Protein AF-H2SKW4-F1 (afdb_monomer_lite)

pLDDT: mean 88.34, std 15.75, range [27.61, 98.69]

Foldseek 3Di:
DDPPDPDDDACVVVPPPDPVVSLVVLCVVVVHDSPDVVSVVSCCVRPPLNVLVVQFDFQFLLVDPPRDCVVDPRRDGDPDPCCLPPNTFGPQLVVLLVQLVVCCVPPPPNCCCDDPQNQVCNQLVCLCLVCQLVVHDSLQKAQDDWFLVLVLQVCVFQQPA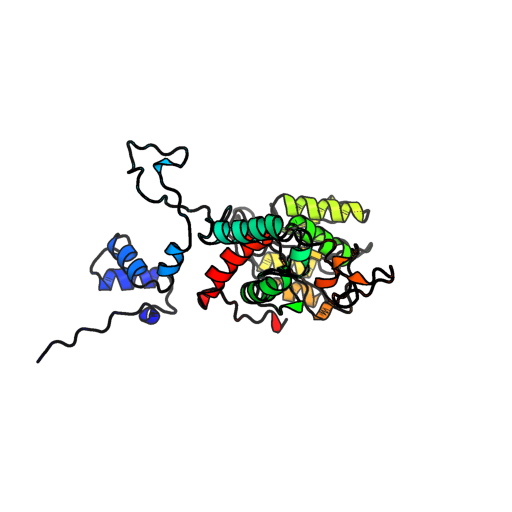DPQAQAEEEEDPAPVSVVVSSCVSCVVVVHHCVVRYHYQYDDVPDDDHDLVSLLVCLVVCQSHYSYYDYDCAGSPVRDGHPCVSNVVSNVVSHPADWDTDTRMGGGHQSCQVPTAGPDFALQQADPVCSVVPPPPGRGDTHPSRSHHDGDDSSVSSSSVSVSVSLVVDPVSGPPDVPVPD

Organism: Takifugu rubripes (NCBI:txid31033)

Sequence (341 aa):
MPLQASSPATMDQFEGFPVTETLHRISAQLGCSPTAAEVAAFLDKHDQLRHLRENFLVPKIQDLPPSDLSLVDGRDDCIYLVGNSLGLQPRRARGYLQEELDKWAKMGAHGHVLGSRPWAWAENDLEEMMAKVVGAKAAEVALMNGLTVNLHLLMLSFYKPTAARHKILLEDKAFPSDHYAVESQIRLRGFDPQKSMLVLRPRPGEETLRTEDILGTIEKEGDAIAVIMLSGVQYYTGQLFDMAAITAAGQRKYLNSGAGGIAAAFIHEKHNDRIEPTLTGWWGHDLKTRFNMTNVLELQSGVNGFRLSNQPVLLVCPLQASLEVLQSSRHFIINSPLLEM

InterPro domains:
  IPR010111 Kynureninase [PTHR14084] (21-253)
  IPR015421 Pyridoxal phosphate-dependent transferase, major domain [G3DSA:3.40.640.10] (93-251)
  IPR015421 Pyridoxal phosphate-dependent transferase, major domain [G3DSA:3.40.640.10] (252-329)
  IPR015424 Pyridoxal phosphate-dependent transferase [SSF53383] (39-328)

Radius of gyration: 24.41 Å; chains: 1; bounding box: 60×49×84 Å

Structure (mmCIF, N/CA/C/O backbone):
data_AF-H2SKW4-F1
#
_entry.id   AF-H2SKW4-F1
#
loop_
_atom_site.group_PDB
_atom_site.id
_atom_site.type_symbol
_atom_site.label_atom_id
_atom_site.label_alt_id
_atom_site.label_comp_id
_atom_site.label_asym_id
_atom_site.label_entity_id
_atom_site.label_seq_id
_atom_site.pdbx_PDB_ins_code
_atom_site.Cartn_x
_atom_site.Cartn_y
_atom_site.Cartn_z
_atom_site.occupancy
_atom_site.B_iso_or_equiv
_atom_site.auth_seq_id
_atom_site.auth_comp_id
_atom_site.auth_asym_id
_atom_site.auth_atom_id
_atom_site.pdbx_PDB_model_num
ATOM 1 N N . MET A 1 1 ? -10.135 -20.578 55.928 1.00 39.38 1 MET A N 1
ATOM 2 C CA . MET A 1 1 ? -9.559 -20.720 54.574 1.00 39.38 1 MET A CA 1
ATOM 3 C C . MET A 1 1 ? -9.809 -19.422 53.832 1.00 39.38 1 MET A C 1
ATOM 5 O O . MET A 1 1 ? -10.975 -19.086 53.666 1.00 39.38 1 MET A O 1
ATOM 9 N N . PRO A 1 2 ? -8.776 -18.650 53.466 1.00 33.88 2 PRO A N 1
ATOM 10 C CA . PRO A 1 2 ? -8.966 -17.506 52.590 1.00 33.88 2 PRO A CA 1
ATOM 11 C C . PRO A 1 2 ? -9.302 -18.026 51.189 1.00 33.88 2 PRO A C 1
ATOM 13 O O . PRO A 1 2 ? -8.612 -18.905 50.674 1.00 33.88 2 PRO A O 1
ATOM 16 N N . LEU A 1 3 ? -10.380 -17.501 50.608 1.00 36.00 3 LEU A N 1
ATOM 17 C CA . LEU A 1 3 ? -10.726 -17.673 49.201 1.00 36.00 3 LEU A CA 1
ATOM 18 C C . LEU A 1 3 ? -9.535 -17.214 48.351 1.00 36.00 3 LEU A C 1
ATOM 20 O O . LEU A 1 3 ? -9.137 -16.051 48.418 1.00 36.00 3 LEU A O 1
ATOM 24 N N . GLN A 1 4 ? -8.955 -18.133 47.577 1.00 32.81 4 GLN A N 1
ATOM 25 C CA . GLN A 1 4 ? -8.046 -17.780 46.494 1.00 32.81 4 GLN A CA 1
ATOM 26 C C . GLN A 1 4 ? -8.806 -16.858 45.541 1.00 32.81 4 GLN A C 1
ATOM 28 O O . GLN A 1 4 ? -9.783 -17.272 44.919 1.00 32.81 4 GLN A O 1
ATOM 33 N N . ALA A 1 5 ? -8.368 -15.604 45.448 1.00 36.03 5 ALA A N 1
ATOM 34 C CA . ALA A 1 5 ? -8.750 -14.736 44.351 1.00 36.03 5 ALA A CA 1
ATOM 35 C C . ALA A 1 5 ? -8.324 -15.438 43.057 1.00 36.03 5 ALA A C 1
ATOM 37 O O . ALA A 1 5 ? -7.134 -15.669 42.832 1.00 36.03 5 ALA A O 1
ATOM 38 N N . SER A 1 6 ? -9.305 -15.842 42.252 1.00 38.00 6 SER A N 1
ATOM 39 C CA . SER A 1 6 ? -9.081 -16.340 40.902 1.00 38.00 6 SER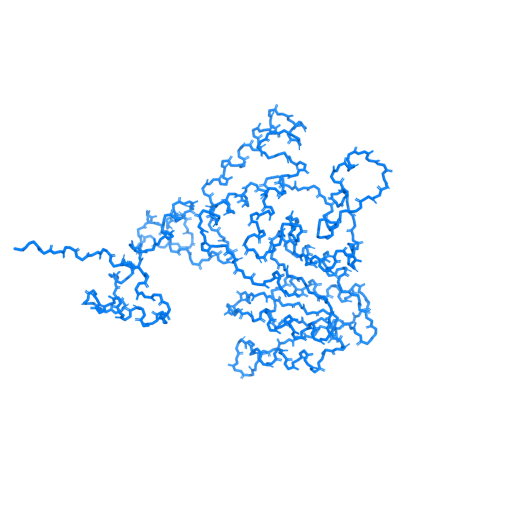 A CA 1
ATOM 40 C C . SER A 1 6 ? -8.230 -15.319 40.152 1.00 38.00 6 SER A C 1
ATOM 42 O O . SER A 1 6 ? -8.581 -14.137 40.119 1.00 38.00 6 SER A O 1
ATOM 44 N N . SER A 1 7 ? -7.112 -15.779 39.590 1.00 42.41 7 SER A N 1
ATOM 45 C CA . SER A 1 7 ? -6.261 -15.014 38.674 1.00 42.41 7 SER A CA 1
ATOM 46 C C . SER A 1 7 ? -7.123 -14.195 37.699 1.00 42.41 7 SER A C 1
ATOM 48 O O . SER A 1 7 ? -8.142 -14.727 37.247 1.00 42.41 7 SER A O 1
ATOM 50 N N . PRO A 1 8 ? -6.773 -12.935 37.365 1.00 47.06 8 PRO A N 1
ATOM 51 C CA . PRO A 1 8 ? -7.494 -12.199 36.331 1.00 47.06 8 PRO A CA 1
ATOM 52 C C . PRO A 1 8 ? -7.496 -13.061 35.070 1.00 47.06 8 PRO A C 1
ATOM 54 O O . PRO A 1 8 ? -6.438 -13.490 34.611 1.00 47.06 8 PRO A O 1
ATOM 57 N N . ALA A 1 9 ? -8.692 -13.406 34.599 1.00 54.34 9 ALA A N 1
ATOM 58 C CA . ALA A 1 9 ? -8.868 -14.303 33.475 1.00 54.34 9 ALA A CA 1
ATOM 59 C C . ALA A 1 9 ? -8.288 -13.616 32.231 1.00 54.34 9 ALA A C 1
ATOM 61 O O . ALA A 1 9 ? -8.838 -12.626 31.751 1.00 54.34 9 ALA A O 1
ATOM 62 N N . THR A 1 10 ? -7.116 -14.063 31.787 1.00 68.94 10 THR A N 1
ATOM 63 C CA . THR A 1 10 ? -6.442 -13.503 30.615 1.00 68.94 10 THR A CA 1
ATOM 64 C C . THR A 1 10 ? -7.212 -13.890 29.354 1.00 68.94 10 THR A C 1
ATOM 66 O O . THR A 1 10 ? -7.884 -14.922 29.328 1.00 68.94 10 THR A O 1
ATOM 69 N N . MET A 1 11 ? -7.139 -13.069 28.298 1.00 81.44 11 MET A N 1
ATOM 70 C CA . MET A 1 11 ? -7.775 -13.394 27.009 1.00 81.44 11 MET A CA 1
ATOM 71 C C . MET A 1 11 ? -7.246 -14.702 26.400 1.00 81.44 11 MET A C 1
ATOM 73 O O . MET A 1 11 ? -7.943 -15.305 25.591 1.00 81.44 11 MET A O 1
ATOM 77 N N . ASP A 1 12 ? -6.078 -15.175 26.844 1.00 79.44 12 ASP A N 1
ATOM 78 C CA . ASP A 1 12 ? -5.437 -16.428 26.425 1.00 79.44 12 ASP A CA 1
ATOM 79 C C . ASP A 1 12 ? -6.369 -17.646 26.556 1.00 79.44 12 ASP A C 1
ATOM 81 O O . ASP A 1 12 ? -6.311 -18.571 25.752 1.00 79.44 12 ASP A O 1
ATOM 85 N N . GLN A 1 13 ? -7.292 -17.648 27.526 1.00 82.19 13 GLN A N 1
ATOM 86 C CA . GLN A 1 13 ? -8.257 -18.747 27.684 1.00 82.19 13 GLN A CA 1
ATOM 87 C C . GLN A 1 13 ? -9.265 -18.858 26.523 1.00 82.19 13 GLN A C 1
ATOM 89 O O . GLN A 1 13 ? -9.977 -19.859 26.416 1.00 82.19 13 GLN A O 1
ATOM 94 N N . PHE A 1 14 ? -9.367 -17.818 25.692 1.00 84.94 14 PHE A N 1
ATOM 95 C CA . PHE A 1 14 ? -10.244 -17.759 24.525 1.00 84.94 14 PHE A CA 1
ATOM 96 C C . PHE A 1 14 ? -9.478 -17.889 23.201 1.00 84.94 14 PHE A C 1
ATOM 98 O O . PHE A 1 14 ? -10.081 -17.799 22.130 1.00 84.94 14 PHE A O 1
ATOM 105 N N . GLU A 1 15 ? -8.163 -18.093 23.254 1.00 83.94 15 GLU A N 1
ATOM 106 C CA . GLU A 1 15 ? -7.332 -18.213 22.063 1.00 83.94 15 GLU A CA 1
ATOM 107 C C . GLU A 1 15 ? -7.732 -19.448 21.234 1.00 83.94 15 GLU A C 1
ATOM 109 O O . GLU A 1 15 ? -7.987 -20.530 21.764 1.00 83.94 15 GLU A O 1
ATOM 114 N N . GLY A 1 16 ? -7.839 -19.278 19.913 1.00 86.19 16 GLY A N 1
ATOM 115 C CA . GLY A 1 16 ? -8.222 -20.343 18.977 1.00 86.19 16 GLY A CA 1
ATOM 116 C C . GLY A 1 16 ? -9.729 -20.586 18.811 1.00 86.19 16 GLY A C 1
ATOM 117 O O . GLY A 1 16 ? -10.114 -21.326 17.904 1.00 86.19 16 GLY A O 1
ATOM 118 N N . PHE A 1 17 ? -10.596 -19.956 19.611 1.00 91.38 17 PHE A N 1
ATOM 119 C CA . PHE A 1 17 ? -12.046 -20.038 19.405 1.00 91.38 17 PHE A CA 1
ATOM 120 C C . PHE A 1 17 ? -12.543 -19.048 18.334 1.00 91.38 17 PHE A C 1
ATOM 122 O O . PHE A 1 17 ? -12.009 -17.940 18.215 1.00 91.38 17 PHE A O 1
ATOM 129 N N . PRO A 1 18 ? -13.605 -19.392 17.576 1.00 94.94 18 PRO A N 1
ATOM 130 C CA . PRO A 1 18 ? -14.301 -18.428 16.727 1.00 94.94 18 PRO A CA 1
ATOM 131 C C . PRO A 1 18 ? -14.820 -17.237 17.540 1.00 94.94 18 PRO A C 1
ATOM 133 O O . PRO A 1 18 ? -15.279 -17.407 18.668 1.00 94.94 18 PRO A O 1
ATOM 136 N N . VAL A 1 19 ? -14.845 -16.042 16.939 1.00 93.31 19 VAL A N 1
ATOM 137 C CA . VAL A 1 19 ? -15.290 -14.802 17.609 1.00 93.31 19 VAL A CA 1
ATOM 138 C C . VAL A 1 19 ? -16.666 -14.959 18.263 1.00 93.31 19 VAL A C 1
ATOM 140 O O . VAL A 1 19 ? -16.858 -14.546 19.403 1.00 93.31 19 VAL A O 1
ATOM 143 N N . THR A 1 20 ? -17.618 -15.595 17.578 1.00 94.69 20 THR A N 1
ATOM 144 C CA . THR A 1 20 ? -18.969 -15.838 18.108 1.00 94.69 20 THR A CA 1
ATOM 145 C C . THR A 1 20 ? -18.947 -16.693 19.372 1.00 94.69 20 THR A C 1
ATOM 147 O O . THR A 1 20 ? -19.631 -16.377 20.344 1.00 94.69 20 THR A O 1
ATOM 150 N N . GLU A 1 21 ? -18.133 -17.745 19.395 1.00 95.69 21 GLU A N 1
ATOM 151 C CA . GLU A 1 21 ? -17.988 -18.610 20.560 1.00 95.69 21 GLU A CA 1
ATOM 152 C C . GLU A 1 21 ? -17.284 -17.889 21.715 1.00 95.69 21 GLU A C 1
ATOM 154 O O . GLU A 1 21 ? -17.731 -17.986 22.859 1.00 95.69 21 GLU A O 1
ATOM 159 N N . THR A 1 22 ? -16.252 -17.096 21.422 1.00 95.25 22 THR A N 1
ATOM 160 C CA . THR A 1 22 ? -15.586 -16.238 22.410 1.00 95.25 22 THR A CA 1
ATOM 161 C C . THR A 1 22 ? -16.574 -15.282 23.079 1.00 95.25 22 THR A C 1
ATOM 163 O O . THR A 1 22 ? -16.617 -15.208 24.308 1.00 95.25 22 THR A O 1
ATOM 166 N N . LEU A 1 23 ? -17.437 -14.612 22.305 1.00 95.88 23 LEU A N 1
ATOM 167 C CA . LEU A 1 23 ? -18.462 -13.710 22.844 1.00 95.88 23 LEU A CA 1
ATOM 168 C C . LEU A 1 23 ? -19.463 -14.441 23.750 1.00 95.88 23 LEU A C 1
ATOM 170 O O . LEU A 1 23 ? -19.772 -13.948 24.834 1.00 95.88 23 LEU A O 1
ATOM 174 N N . HIS A 1 24 ? -19.930 -15.629 23.351 1.00 96.12 24 HIS A N 1
ATOM 175 C CA . HIS A 1 24 ? -20.834 -16.439 24.174 1.00 96.12 24 HIS A CA 1
ATOM 176 C C . HIS A 1 24 ? -20.190 -16.902 25.484 1.00 96.12 24 HIS A C 1
ATOM 178 O O . HIS A 1 24 ? -20.844 -16.912 26.528 1.00 96.12 24 HIS A O 1
ATOM 184 N N . ARG A 1 25 ? -18.907 -17.276 25.455 1.00 95.75 25 ARG A N 1
ATOM 185 C CA . ARG A 1 25 ? -18.174 -17.700 26.655 1.00 95.75 25 ARG A CA 1
ATOM 186 C C . ARG A 1 25 ? -17.969 -16.537 27.623 1.00 95.75 25 ARG A C 1
ATOM 188 O O . ARG A 1 25 ? -18.229 -16.698 28.815 1.00 95.75 25 ARG A O 1
ATOM 195 N N . ILE A 1 26 ? -17.576 -15.366 27.117 1.00 95.94 26 ILE A N 1
ATOM 196 C CA . ILE A 1 26 ? -17.439 -14.148 27.928 1.00 95.94 26 ILE A CA 1
ATOM 197 C C . ILE A 1 26 ? -18.789 -13.766 28.539 1.00 95.94 26 ILE A C 1
ATOM 199 O O . ILE A 1 26 ? -18.875 -13.532 29.742 1.00 95.94 26 ILE A O 1
ATOM 203 N N . SER A 1 27 ? -19.864 -13.753 27.750 1.00 97.12 27 SER A N 1
ATOM 204 C CA . SER A 1 27 ? -21.183 -13.367 28.257 1.00 97.12 27 SER A CA 1
ATOM 205 C C . SER A 1 27 ? -21.710 -14.344 29.310 1.00 97.12 27 SER A C 1
ATOM 207 O O . SER A 1 27 ? -22.273 -13.916 30.316 1.00 97.12 27 SER A O 1
ATOM 209 N N . ALA A 1 28 ? -21.477 -15.650 29.132 1.00 96.50 28 ALA A N 1
ATOM 210 C CA . ALA A 1 28 ? -21.816 -16.667 30.125 1.00 96.50 28 ALA A CA 1
ATOM 211 C C . ALA A 1 28 ? -21.030 -16.474 31.432 1.00 96.50 28 ALA A C 1
ATOM 213 O O . ALA A 1 28 ? -21.611 -16.581 32.510 1.00 96.50 28 ALA A O 1
ATOM 214 N N . GLN A 1 29 ? -19.739 -16.133 31.346 1.00 95.50 29 GLN A N 1
ATOM 215 C CA . GLN A 1 29 ? -18.913 -15.809 32.513 1.00 95.50 29 GLN A CA 1
ATOM 216 C C . GLN A 1 29 ? -19.421 -14.560 33.251 1.00 95.50 29 GLN A C 1
ATOM 218 O O . GLN A 1 29 ? -19.377 -14.509 34.479 1.00 95.50 29 GLN A O 1
ATOM 223 N N . LEU A 1 30 ? -19.906 -13.560 32.514 1.00 96.75 30 LEU A N 1
ATOM 224 C CA . LEU A 1 30 ? -20.441 -12.315 33.070 1.00 96.75 30 LEU A CA 1
ATOM 225 C C . LEU A 1 30 ? -21.906 -12.424 33.524 1.00 96.75 30 LEU A C 1
ATOM 227 O O . LEU A 1 30 ? -22.399 -11.519 34.194 1.00 96.75 30 LEU A O 1
ATOM 231 N N . GLY A 1 31 ? -22.608 -13.507 33.175 1.00 97.56 31 GLY A N 1
ATOM 232 C CA . GLY A 1 31 ? -24.032 -13.675 33.469 1.00 97.56 31 GLY A CA 1
ATOM 233 C C . GLY A 1 31 ? -24.937 -12.698 32.708 1.00 97.56 31 GLY A C 1
ATOM 234 O O . GLY A 1 31 ? -25.994 -12.330 33.217 1.00 97.56 31 GLY A O 1
ATOM 235 N N . CYS A 1 32 ? -24.532 -12.259 31.511 1.00 97.75 32 CYS A N 1
ATOM 236 C CA . CYS A 1 32 ? -25.256 -11.278 30.699 1.00 97.75 32 CYS A CA 1
ATOM 237 C C . CYS A 1 32 ? -25.481 -11.753 29.249 1.00 97.75 32 CYS A C 1
ATOM 239 O O . CYS A 1 32 ? -25.019 -12.819 28.832 1.00 97.75 32 CYS A O 1
ATOM 241 N N . SER A 1 33 ? -26.232 -10.965 28.468 1.00 97.31 33 SER A N 1
ATOM 242 C CA . SER A 1 33 ? -26.406 -11.207 27.027 1.00 97.31 33 SER A CA 1
ATOM 243 C C . SER A 1 33 ? -25.077 -11.015 26.275 1.00 97.31 33 SER A C 1
ATOM 245 O O . SER A 1 33 ? -24.352 -10.073 26.595 1.00 97.31 33 SER A O 1
ATOM 247 N N . PRO A 1 34 ? -24.778 -11.798 25.216 1.00 96.44 34 PRO A N 1
ATOM 248 C CA . PRO A 1 34 ? -23.627 -11.557 24.335 1.00 96.44 34 PRO A CA 1
ATOM 249 C C . PRO A 1 34 ? -23.577 -10.155 23.714 1.00 96.44 34 PRO A C 1
ATOM 251 O O . PRO A 1 34 ? -22.514 -9.696 23.313 1.00 96.44 34 PRO A O 1
ATOM 254 N N . THR A 1 35 ? -24.721 -9.474 23.631 1.00 96.75 35 THR A N 1
ATOM 255 C CA . THR A 1 35 ? -24.853 -8.122 23.069 1.00 96.75 35 THR A CA 1
ATOM 256 C C . THR A 1 35 ? -24.833 -7.017 24.130 1.00 96.75 35 THR A C 1
ATOM 258 O O . THR A 1 35 ? -25.151 -5.872 23.818 1.00 96.75 35 THR A O 1
ATOM 261 N N . ALA A 1 36 ? -24.558 -7.349 25.394 1.00 97.81 36 ALA A N 1
ATOM 262 C CA . ALA A 1 36 ? -24.570 -6.391 26.494 1.00 97.81 36 ALA A CA 1
ATOM 263 C C . ALA A 1 36 ? -23.270 -5.564 26.539 1.00 97.81 36 ALA A C 1
ATOM 265 O O . ALA A 1 36 ? -22.197 -6.050 26.172 1.00 97.81 36 ALA A O 1
ATOM 266 N N . ALA A 1 37 ? -23.348 -4.314 27.008 1.00 97.62 37 ALA A N 1
ATOM 267 C CA . ALA A 1 37 ? -22.202 -3.397 27.054 1.00 97.62 37 ALA A CA 1
ATOM 268 C C . ALA A 1 37 ? -21.068 -3.906 27.966 1.00 97.62 37 ALA A C 1
ATOM 270 O O . ALA A 1 37 ? -19.897 -3.610 27.741 1.00 97.62 37 ALA A O 1
ATOM 271 N N . GLU A 1 38 ? -21.403 -4.722 28.964 1.00 97.81 38 GLU A N 1
ATOM 272 C CA . GLU A 1 38 ? -20.470 -5.371 29.881 1.00 97.81 38 GLU A CA 1
ATOM 273 C C . GLU A 1 38 ? -19.504 -6.311 29.152 1.00 97.81 38 GLU A C 1
ATOM 275 O O . GLU A 1 38 ? -18.349 -6.424 29.561 1.00 97.81 38 GLU A O 1
ATOM 280 N N . VAL A 1 39 ? -19.940 -6.942 28.053 1.00 97.19 39 VAL A N 1
ATOM 281 C CA . VAL A 1 39 ? -19.074 -7.784 27.213 1.00 97.19 39 VAL A CA 1
ATOM 282 C C . VAL A 1 39 ? -18.009 -6.923 26.535 1.00 97.19 39 VAL A C 1
ATOM 284 O O . VAL A 1 39 ? -16.828 -7.259 26.588 1.00 97.19 39 VAL A O 1
ATOM 287 N N . ALA A 1 40 ? -18.396 -5.777 25.965 1.00 96.81 40 ALA A N 1
ATOM 288 C CA . ALA A 1 40 ? -17.453 -4.835 25.361 1.00 96.81 40 ALA A CA 1
ATOM 289 C C . ALA A 1 40 ? -16.484 -4.252 26.405 1.00 96.81 40 ALA A C 1
ATOM 291 O O . ALA A 1 40 ? -15.276 -4.247 26.189 1.00 96.81 40 ALA A O 1
ATOM 292 N N . ALA A 1 41 ? -16.988 -3.853 27.577 1.00 97.25 41 ALA A N 1
ATOM 293 C CA . ALA A 1 41 ? -16.152 -3.352 28.669 1.00 97.25 41 ALA A CA 1
ATOM 294 C C . ALA A 1 41 ? -15.162 -4.412 29.188 1.00 97.25 41 ALA A C 1
ATOM 296 O O . ALA A 1 41 ? -14.032 -4.084 29.559 1.00 97.25 41 ALA A O 1
ATOM 297 N N . PHE A 1 42 ? -15.566 -5.687 29.211 1.00 96.06 42 PHE A N 1
ATOM 298 C CA . PHE A 1 42 ? -14.672 -6.795 29.530 1.00 96.06 42 PHE A CA 1
ATOM 299 C C . PHE A 1 42 ? -13.573 -6.946 28.474 1.00 96.06 42 PHE A C 1
ATOM 301 O O . PHE A 1 42 ? -12.408 -7.059 28.852 1.00 96.06 42 PHE A O 1
ATOM 308 N N . LEU A 1 43 ? -13.920 -6.909 27.184 1.00 95.50 43 LEU A N 1
ATOM 309 C CA . LEU A 1 43 ? -12.950 -6.988 26.088 1.00 95.50 43 LEU A CA 1
ATOM 310 C C . LEU A 1 43 ? -11.941 -5.831 26.152 1.00 95.50 43 LEU A C 1
ATOM 312 O O . LEU A 1 43 ? -10.743 -6.088 26.180 1.00 95.50 43 LEU A O 1
ATOM 316 N N . ASP A 1 44 ? -12.402 -4.587 26.309 1.00 95.88 44 ASP A N 1
ATOM 317 C CA . ASP A 1 44 ? -11.530 -3.411 26.458 1.00 95.88 44 ASP A CA 1
ATOM 318 C C . ASP A 1 44 ? -10.587 -3.532 27.662 1.00 95.88 44 ASP A C 1
ATOM 320 O O . ASP A 1 44 ? -9.419 -3.147 27.606 1.00 95.88 44 ASP A O 1
ATOM 324 N N . LYS A 1 45 ? -11.081 -4.058 28.790 1.00 95.81 45 LYS A N 1
ATOM 325 C CA . LYS A 1 45 ? -10.275 -4.216 30.007 1.00 95.81 45 LYS A CA 1
ATOM 326 C C . LYS A 1 45 ? -9.131 -5.217 29.824 1.00 95.81 45 LYS A C 1
ATOM 328 O O . LYS A 1 45 ? -8.098 -5.047 30.474 1.00 95.81 45 LYS A O 1
ATOM 333 N N . HIS A 1 46 ? -9.321 -6.238 28.991 1.00 93.81 46 HIS A N 1
ATOM 334 C CA . HIS A 1 46 ? -8.342 -7.306 28.776 1.00 93.81 46 HIS A CA 1
ATOM 335 C C . HIS A 1 46 ? -7.617 -7.203 27.424 1.00 93.81 46 HIS A C 1
ATOM 337 O O . HIS A 1 46 ? -6.803 -8.070 27.107 1.00 93.81 46 HIS A O 1
ATOM 343 N N . ASP A 1 47 ? -7.860 -6.139 26.655 1.00 91.38 47 ASP A N 1
ATOM 344 C CA . ASP A 1 47 ? -7.111 -5.826 25.443 1.00 91.38 47 ASP A CA 1
ATOM 345 C C . ASP A 1 47 ? -5.687 -5.359 25.790 1.00 91.38 47 ASP A C 1
ATOM 347 O O . ASP A 1 47 ? -5.463 -4.275 26.340 1.00 91.38 47 ASP A O 1
ATOM 351 N N . GLN A 1 48 ? -4.698 -6.176 25.423 1.00 91.06 48 GLN A N 1
ATOM 352 C CA . GLN A 1 48 ? -3.280 -5.870 25.615 1.00 91.06 48 GLN A CA 1
ATOM 353 C C . GLN A 1 48 ? -2.819 -4.668 24.770 1.00 91.06 48 GLN A C 1
ATOM 355 O O . GLN A 1 48 ? -1.822 -4.024 25.104 1.00 91.06 48 GLN A O 1
ATOM 360 N N . LEU A 1 49 ? -3.547 -4.327 23.702 1.00 89.56 49 LEU A N 1
ATOM 361 C CA . LEU A 1 49 ? -3.255 -3.215 22.796 1.00 89.56 49 LEU A CA 1
ATOM 362 C C . LEU A 1 49 ? -3.944 -1.909 23.193 1.00 89.56 49 LEU A C 1
ATOM 364 O O . LEU A 1 49 ? -3.646 -0.873 22.599 1.00 89.56 49 LEU A O 1
ATOM 368 N N . ARG A 1 50 ? -4.797 -1.911 24.225 1.00 93.94 50 ARG A N 1
ATOM 369 C CA . ARG A 1 50 ? -5.605 -0.749 24.628 1.00 93.94 50 ARG A CA 1
ATOM 370 C C . ARG A 1 50 ? -4.785 0.531 24.788 1.00 93.94 50 ARG A C 1
ATOM 372 O O . ARG A 1 50 ? -5.234 1.615 24.412 1.00 93.94 50 ARG A O 1
ATOM 379 N N . HIS A 1 51 ? -3.583 0.409 25.347 1.00 93.69 51 HIS A N 1
ATOM 380 C CA . HIS A 1 51 ? -2.671 1.528 25.588 1.00 93.69 51 HIS A CA 1
ATOM 381 C C . HIS A 1 51 ? -2.236 2.239 24.293 1.00 93.69 51 HIS A C 1
ATOM 383 O O . HIS A 1 51 ? -1.938 3.431 24.316 1.00 93.69 51 HIS A O 1
ATOM 389 N N . LEU A 1 52 ? -2.255 1.558 23.139 1.00 91.44 52 LEU A N 1
ATOM 390 C CA . LEU A 1 52 ? -1.888 2.158 21.856 1.00 91.44 52 LEU A CA 1
ATOM 391 C C . LEU A 1 52 ? -2.846 3.270 21.430 1.00 91.44 52 LEU A C 1
ATOM 393 O O . LEU A 1 52 ? -2.417 4.197 20.745 1.00 91.44 52 LEU A O 1
ATOM 397 N N . ARG A 1 53 ? -4.109 3.226 21.875 1.00 94.06 53 ARG A N 1
ATOM 398 C CA . ARG A 1 53 ? -5.109 4.267 21.597 1.00 94.06 53 ARG A CA 1
ATOM 399 C C . ARG A 1 53 ? -4.638 5.648 22.050 1.00 94.06 53 ARG A C 1
ATOM 401 O O . ARG A 1 53 ? -4.928 6.645 21.395 1.00 94.06 53 ARG A O 1
ATOM 408 N N . GLU A 1 54 ? -3.864 5.709 23.132 1.00 95.44 54 GLU A N 1
ATOM 409 C CA . GLU A 1 54 ? -3.336 6.961 23.679 1.00 95.44 54 GLU A CA 1
ATOM 410 C C . GLU A 1 54 ? -2.318 7.629 22.747 1.00 95.44 54 GLU A C 1
ATOM 412 O O . GLU A 1 54 ? -2.122 8.839 22.833 1.00 95.44 54 GLU A O 1
ATOM 417 N N . ASN A 1 55 ? -1.729 6.889 21.800 1.00 94.38 55 ASN A N 1
ATOM 418 C CA . ASN A 1 55 ? -0.775 7.423 20.827 1.00 94.38 55 ASN A CA 1
ATOM 419 C C . ASN A 1 55 ? -1.431 8.162 19.654 1.00 94.38 55 ASN A C 1
ATOM 421 O O . ASN A 1 55 ? -0.713 8.754 18.845 1.00 94.38 55 ASN A O 1
ATOM 425 N N . PHE A 1 56 ? -2.762 8.178 19.560 1.00 94.94 56 PHE A N 1
ATOM 426 C CA . PHE A 1 56 ? -3.493 8.821 18.471 1.00 94.94 56 PHE A CA 1
ATOM 427 C C . PHE A 1 56 ? -4.296 10.034 18.945 1.00 94.94 56 PHE A C 1
ATOM 429 O O . PHE A 1 56 ? -4.713 10.148 20.102 1.00 94.94 56 PHE A O 1
ATOM 436 N N . LEU A 1 57 ? -4.494 10.970 18.021 1.00 95.50 57 LEU A N 1
ATOM 437 C CA . LEU A 1 57 ? -5.408 12.092 18.179 1.00 95.50 57 LEU A CA 1
ATOM 438 C C . LEU A 1 57 ? -6.777 11.685 17.630 1.00 95.50 57 LEU A C 1
ATOM 440 O O . LEU A 1 57 ? -6.961 11.627 16.416 1.00 95.50 57 LEU A O 1
ATOM 444 N N . VAL A 1 58 ? -7.720 11.390 18.526 1.00 96.44 58 VAL A N 1
ATOM 445 C CA . VAL A 1 58 ? -9.111 11.091 18.162 1.00 96.44 58 VAL A CA 1
ATOM 446 C C . VAL A 1 58 ? -9.904 12.405 18.107 1.00 96.44 58 VAL A C 1
ATOM 448 O O . VAL A 1 58 ? -9.831 13.181 19.064 1.00 96.44 58 VAL A O 1
ATOM 451 N N . PRO A 1 59 ? -10.626 12.701 17.010 1.00 96.25 59 PRO A N 1
ATOM 452 C CA . PRO A 1 59 ? -11.470 13.888 16.928 1.00 96.25 59 PRO A CA 1
ATOM 453 C C . PRO A 1 59 ? -12.586 13.886 17.975 1.00 96.25 59 PRO A C 1
ATOM 455 O O . PRO A 1 59 ? -13.146 12.836 18.296 1.00 96.25 59 PRO A O 1
ATOM 458 N N . LYS A 1 60 ? -12.956 15.075 18.458 1.00 97.25 60 LYS A N 1
ATOM 459 C CA . LYS A 1 60 ? -14.150 15.260 19.287 1.00 97.25 60 LYS A CA 1
ATOM 460 C C . LYS A 1 60 ? -15.393 15.363 18.420 1.00 97.25 60 LYS A C 1
ATOM 462 O O . LYS A 1 60 ? -15.335 15.907 17.319 1.00 97.25 60 LYS A O 1
ATOM 467 N N . ILE A 1 61 ? -16.525 14.876 18.924 1.00 97.06 61 ILE A N 1
ATOM 468 C CA . ILE A 1 61 ? -17.801 14.886 18.191 1.00 97.06 61 ILE A CA 1
ATOM 469 C C . ILE A 1 61 ? -18.182 16.304 17.741 1.00 97.06 61 ILE A C 1
ATOM 471 O O . ILE A 1 61 ? -18.618 16.485 16.604 1.00 97.06 61 ILE A O 1
ATOM 475 N N . GLN A 1 62 ? -17.968 17.305 18.602 1.00 96.06 62 GLN A N 1
ATOM 476 C CA . GLN A 1 62 ? -18.268 18.712 18.306 1.00 96.06 62 GLN A CA 1
ATOM 477 C C . GLN A 1 62 ? -17.468 19.304 17.138 1.00 96.06 62 GLN A C 1
ATOM 479 O O . GLN A 1 62 ? -17.920 20.271 16.532 1.00 96.06 62 GLN A O 1
ATOM 484 N N . ASP A 1 63 ? -16.303 18.736 16.817 1.00 95.62 63 ASP A N 1
ATOM 485 C CA . ASP A 1 63 ? -15.427 19.241 15.757 1.00 95.62 63 ASP A CA 1
ATOM 486 C C . ASP A 1 63 ? -15.739 18.592 14.392 1.00 95.62 63 ASP A C 1
ATOM 488 O O . ASP A 1 63 ? -15.142 18.958 13.377 1.00 95.62 63 ASP A O 1
ATOM 492 N N . LEU A 1 64 ? -16.661 17.618 14.345 1.00 92.56 64 LEU A N 1
ATOM 493 C CA . LEU A 1 64 ? -16.983 16.847 13.144 1.00 92.56 64 LEU A CA 1
ATOM 494 C C . LEU A 1 64 ? -18.315 17.270 12.504 1.00 92.56 64 LEU A C 1
ATOM 496 O O . LEU A 1 64 ? -19.357 17.256 13.163 1.00 92.56 64 LEU A O 1
ATOM 500 N N . PRO A 1 65 ? -18.342 17.551 11.192 1.00 89.50 65 PRO A N 1
ATOM 501 C CA . PRO A 1 65 ? -19.588 17.625 10.441 1.00 89.50 65 PRO A CA 1
ATOM 502 C C . PRO A 1 65 ? -20.086 16.210 10.063 1.00 89.50 65 PRO A C 1
ATOM 504 O O . PRO A 1 65 ? -19.261 15.360 9.725 1.00 89.50 65 PRO A O 1
ATOM 507 N N . PRO A 1 66 ? -21.406 15.935 10.018 1.00 87.06 66 PRO A N 1
ATOM 508 C CA . PRO A 1 66 ? -22.539 16.770 10.421 1.00 87.06 66 PRO A CA 1
ATOM 509 C C . PRO A 1 66 ? -23.100 16.358 11.806 1.00 87.06 66 PRO A C 1
ATOM 511 O O . PRO A 1 66 ? -24.245 15.918 11.893 1.00 87.06 66 PRO A O 1
ATOM 514 N N . SER A 1 67 ? -22.319 16.448 12.890 1.00 90.38 67 SER A N 1
ATOM 515 C CA . SER A 1 67 ? -22.783 16.027 14.225 1.00 90.38 67 SER A CA 1
ATOM 516 C C . SER A 1 67 ? -23.953 16.884 14.742 1.00 90.38 67 SER A C 1
ATOM 518 O O . SER A 1 67 ? -23.826 18.101 14.871 1.00 90.38 67 SER A O 1
ATOM 520 N N . ASP A 1 68 ? -25.075 16.250 15.099 1.00 93.25 68 ASP A N 1
ATOM 521 C CA . ASP A 1 68 ? -26.203 16.893 15.789 1.00 93.25 68 ASP A CA 1
ATOM 522 C C . ASP A 1 68 ? -26.009 16.827 17.312 1.00 93.25 68 ASP A C 1
ATOM 524 O O . ASP A 1 68 ? -26.296 15.817 17.956 1.00 93.25 68 ASP A O 1
ATOM 528 N N . LEU A 1 69 ? -25.532 17.927 17.898 1.00 94.06 69 LEU A N 1
ATOM 529 C CA . LEU A 1 69 ? -25.226 18.026 19.332 1.00 94.06 69 LEU A CA 1
ATOM 530 C C . LEU A 1 69 ? -26.461 17.990 20.246 1.00 94.06 69 LEU A C 1
ATOM 532 O O . LEU A 1 69 ? -26.310 17.984 21.465 1.00 94.06 69 LEU A O 1
ATOM 536 N N . SER A 1 70 ? -27.680 17.956 19.695 1.00 95.25 70 SER A N 1
ATOM 537 C CA . SER A 1 70 ? -28.877 17.665 20.492 1.00 95.25 70 SER A CA 1
ATOM 538 C C . SER A 1 70 ? -29.008 16.178 20.846 1.00 95.25 70 SER A C 1
ATOM 540 O O . SER A 1 70 ? -29.717 15.838 21.793 1.00 95.25 70 SER A O 1
ATOM 542 N N . LEU A 1 71 ? -28.311 15.299 20.115 1.00 95.00 71 LEU A N 1
ATOM 543 C CA . LEU A 1 71 ? -28.385 13.842 20.263 1.00 95.00 71 LEU A CA 1
ATOM 544 C C . LEU A 1 71 ? -27.163 13.233 20.964 1.00 95.00 71 LEU A C 1
ATOM 546 O O . LEU A 1 71 ? -27.240 12.101 21.439 1.00 95.00 71 LEU A O 1
ATOM 550 N N . VAL A 1 72 ? -26.036 13.948 21.005 1.00 94.62 72 VAL A N 1
ATOM 551 C CA . VAL A 1 72 ? -24.735 13.436 21.472 1.00 94.62 72 VAL A CA 1
ATOM 552 C C . VAL A 1 72 ? -23.968 14.489 22.276 1.00 94.62 72 VAL A C 1
ATOM 554 O O . VAL A 1 72 ? -24.083 15.685 22.009 1.00 94.62 72 VAL A O 1
ATOM 557 N N . ASP A 1 73 ? -23.150 14.057 23.242 1.00 95.69 73 ASP A N 1
ATOM 558 C CA . ASP A 1 73 ? -22.248 14.960 23.968 1.00 95.69 73 ASP A CA 1
ATOM 559 C C . ASP A 1 73 ? -21.044 15.319 23.086 1.00 95.69 73 ASP A C 1
ATOM 561 O O . ASP A 1 73 ? -20.216 14.479 22.741 1.00 95.69 73 ASP A O 1
ATOM 565 N N . GLY A 1 74 ? -20.927 16.597 22.728 1.00 94.38 74 GLY A N 1
ATOM 566 C CA . GLY A 1 74 ? -19.855 17.092 21.867 1.00 94.38 74 GLY A CA 1
ATOM 567 C C . GLY A 1 74 ? -18.435 16.901 22.421 1.00 94.38 74 GLY A C 1
ATOM 568 O O . GLY A 1 74 ? -17.479 16.928 21.644 1.00 94.38 74 GLY A O 1
ATOM 569 N N . ARG A 1 75 ? -18.284 16.700 23.739 1.00 96.25 75 ARG A N 1
ATOM 570 C CA . ARG A 1 75 ? -16.985 16.537 24.422 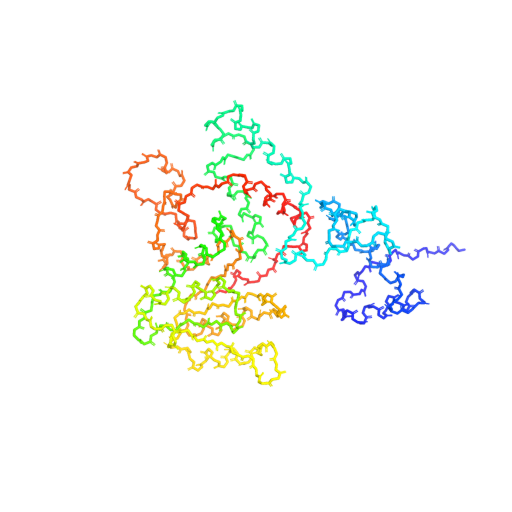1.00 96.25 75 ARG A CA 1
ATOM 571 C C . ARG A 1 75 ? -16.402 15.131 24.279 1.00 96.25 75 ARG A C 1
ATOM 573 O O . ARG A 1 75 ? -15.201 14.942 24.528 1.00 96.25 75 ARG A O 1
ATOM 580 N N . ASP A 1 76 ? -17.228 14.166 23.899 1.00 96.25 76 ASP A N 1
ATOM 581 C CA . ASP A 1 76 ? -16.808 12.785 23.715 1.00 96.25 76 ASP A CA 1
ATOM 582 C C . ASP A 1 76 ? -15.939 12.633 22.461 1.00 96.25 76 ASP A C 1
ATOM 584 O O . ASP A 1 76 ? -15.997 13.425 21.512 1.00 96.25 76 ASP A O 1
ATOM 588 N N . ASP A 1 77 ? -15.081 11.615 22.487 1.00 96.62 77 ASP A N 1
ATOM 589 C CA . ASP A 1 77 ? -14.361 11.176 21.294 1.00 96.62 77 ASP A CA 1
ATOM 590 C C . ASP A 1 77 ? -15.359 10.602 20.283 1.00 96.62 77 ASP A C 1
ATOM 592 O O . ASP A 1 77 ? -16.336 9.945 20.649 1.00 96.62 77 ASP A O 1
ATOM 596 N N . CYS A 1 78 ? -15.114 10.827 18.995 1.00 95.81 78 CYS A N 1
ATOM 597 C CA . CYS A 1 78 ? -15.946 10.233 17.963 1.00 95.81 78 CYS A CA 1
ATOM 598 C C . CYS A 1 78 ? -15.715 8.718 17.836 1.00 95.81 78 CYS A C 1
ATOM 600 O O . CYS A 1 78 ? -14.641 8.185 18.127 1.00 95.81 78 CYS A O 1
ATOM 602 N N . ILE A 1 79 ? -16.720 8.022 17.305 1.00 95.94 79 ILE A N 1
ATOM 603 C CA . ILE A 1 79 ? -16.578 6.636 16.855 1.00 95.94 79 ILE A CA 1
ATOM 604 C C . ILE A 1 79 ? -16.001 6.662 15.431 1.00 95.94 79 ILE A C 1
ATOM 606 O O . ILE A 1 79 ? -16.724 6.820 14.447 1.00 95.94 79 ILE A O 1
ATOM 610 N N . TYR A 1 80 ? -14.675 6.560 15.319 1.00 93.69 80 TYR A N 1
ATOM 611 C CA . TYR A 1 80 ? -13.953 6.733 14.054 1.00 93.69 80 TYR A CA 1
ATOM 612 C C . TYR A 1 80 ? -13.793 5.419 13.267 1.00 93.69 80 TYR A C 1
ATOM 614 O O . TYR A 1 80 ? -12.759 4.757 13.330 1.00 93.69 80 TYR A O 1
ATOM 622 N N . LEU A 1 81 ? -14.810 5.048 12.484 1.00 95.25 81 LEU A N 1
ATOM 623 C CA . LEU A 1 81 ? -14.831 3.819 11.668 1.00 95.25 81 LEU A CA 1
ATOM 624 C C . LEU A 1 81 ? -14.422 4.050 10.201 1.00 95.25 81 LEU A C 1
ATOM 626 O O . LEU A 1 81 ? -14.985 3.450 9.291 1.00 95.25 81 LEU A O 1
ATOM 630 N N . VAL A 1 82 ? -13.455 4.943 9.962 1.00 90.06 82 VAL A N 1
ATOM 631 C CA . VAL A 1 82 ? -12.954 5.279 8.610 1.00 90.06 82 VAL A CA 1
ATOM 632 C C . VAL A 1 82 ? -11.417 5.297 8.528 1.00 90.06 82 VAL A C 1
ATOM 634 O O . VAL A 1 82 ? -10.819 5.846 7.602 1.00 90.06 82 VAL A O 1
ATOM 637 N N . GLY A 1 83 ? -10.755 4.632 9.484 1.00 85.94 83 GLY A N 1
ATOM 638 C CA . GLY A 1 83 ? -9.293 4.496 9.527 1.00 85.94 83 GLY A CA 1
ATOM 639 C C . GLY A 1 83 ? -8.689 3.770 8.317 1.00 85.94 83 GLY A C 1
ATOM 640 O O . GLY A 1 83 ? -7.520 3.971 8.006 1.00 85.94 83 GLY A O 1
ATOM 641 N N . ASN A 1 84 ? -9.491 2.976 7.602 1.00 80.62 84 ASN A N 1
ATOM 642 C CA . ASN A 1 84 ? -9.120 2.308 6.352 1.00 80.62 84 ASN A CA 1
ATOM 643 C C . ASN A 1 84 ? -8.993 3.269 5.156 1.00 80.62 84 ASN A C 1
ATOM 645 O O . ASN A 1 84 ? -8.357 2.912 4.169 1.00 80.62 84 ASN A O 1
ATOM 649 N N . SER A 1 85 ? -9.590 4.464 5.226 1.00 82.25 85 SER A N 1
ATOM 650 C CA . SER A 1 85 ? -9.430 5.506 4.203 1.00 82.25 85 SER A CA 1
ATOM 651 C C . SER A 1 85 ? -8.431 6.573 4.639 1.00 82.25 85 SER A C 1
ATOM 653 O O . SER A 1 85 ? -7.587 6.979 3.844 1.00 82.25 85 SER A O 1
ATOM 655 N N . LEU A 1 86 ? -8.529 7.043 5.885 1.00 85.31 86 LEU A N 1
ATOM 656 C CA . LEU A 1 86 ? -7.591 7.997 6.464 1.00 85.31 86 LEU A CA 1
ATOM 657 C C . LEU A 1 86 ? -7.339 7.620 7.922 1.00 85.31 86 LEU A C 1
ATOM 659 O O . LEU A 1 86 ? -8.221 7.746 8.762 1.00 85.31 86 LEU A O 1
ATOM 663 N N . GLY A 1 87 ? -6.131 7.149 8.223 1.00 86.94 87 GLY A N 1
ATOM 664 C CA . GLY A 1 87 ? -5.743 6.821 9.592 1.00 86.94 87 GLY A CA 1
ATOM 665 C C . GLY A 1 87 ? -5.734 8.053 10.501 1.00 86.94 87 GLY A C 1
ATOM 666 O O . GLY A 1 87 ? -5.440 9.167 10.061 1.00 86.94 87 GLY A O 1
ATOM 667 N N . LEU A 1 88 ? -6.019 7.845 11.789 1.00 92.00 88 LEU A N 1
ATOM 668 C CA . LEU A 1 88 ? -5.877 8.897 12.794 1.00 92.00 88 LEU A CA 1
ATOM 669 C C . LEU A 1 88 ? -4.423 9.368 12.888 1.00 92.00 88 LEU A C 1
ATOM 671 O O . LEU A 1 88 ? -3.482 8.587 12.745 1.00 92.00 88 LEU A O 1
ATOM 675 N N . GLN A 1 89 ? -4.237 10.651 13.188 1.00 93.19 89 GLN A N 1
ATOM 676 C CA . GLN A 1 89 ? -2.909 11.234 13.319 1.00 93.19 89 GLN A CA 1
ATOM 677 C C . GLN A 1 89 ? -2.187 10.687 14.569 1.00 93.19 89 GLN A C 1
ATOM 679 O O . GLN A 1 89 ? -2.700 10.849 15.684 1.00 93.19 89 GLN A O 1
ATOM 684 N N . PRO A 1 90 ? -0.966 10.132 14.437 1.00 92.50 90 PRO A N 1
ATOM 685 C CA . PRO A 1 90 ? -0.124 9.823 15.589 1.00 92.50 90 PRO A CA 1
ATOM 686 C C . PRO A 1 90 ? 0.278 11.107 16.325 1.00 92.50 90 PRO A C 1
ATOM 688 O O . PRO A 1 90 ? 0.740 12.070 15.706 1.00 92.50 90 PRO A O 1
ATOM 691 N N . ARG A 1 91 ? 0.185 11.123 17.659 1.00 95.12 91 ARG A N 1
ATOM 692 C CA . ARG A 1 91 ? 0.508 12.298 18.495 1.00 95.12 91 ARG A CA 1
ATOM 693 C C . ARG A 1 91 ? 1.910 12.849 18.236 1.00 95.12 91 ARG A C 1
ATOM 695 O O . ARG A 1 91 ? 2.103 14.064 18.246 1.00 95.12 91 ARG A O 1
ATOM 702 N N . ARG A 1 92 ? 2.883 11.969 17.970 1.00 93.81 92 ARG A N 1
ATOM 703 C CA . ARG A 1 92 ? 4.287 12.345 17.729 1.00 93.81 92 ARG A CA 1
ATOM 704 C C . ARG A 1 92 ? 4.522 13.037 16.385 1.00 93.81 92 ARG A C 1
ATOM 706 O O . ARG A 1 92 ? 5.514 13.749 16.257 1.00 93.81 92 ARG A O 1
ATOM 713 N N . ALA A 1 93 ? 3.615 12.897 15.412 1.00 89.75 93 ALA A N 1
ATOM 714 C CA . ALA A 1 93 ? 3.820 13.394 14.049 1.00 89.75 93 ALA A CA 1
ATOM 715 C C . ALA A 1 93 ? 4.135 14.901 14.005 1.00 89.75 93 ALA A C 1
ATOM 717 O O . ALA A 1 93 ? 5.047 15.325 13.297 1.00 89.75 93 ALA A O 1
ATOM 718 N N . ARG A 1 94 ? 3.430 15.713 14.809 1.00 94.56 94 ARG A N 1
ATOM 719 C CA . ARG A 1 94 ? 3.678 17.162 14.894 1.00 94.56 94 ARG A CA 1
ATOM 720 C C . ARG A 1 94 ? 5.061 17.485 15.466 1.00 94.56 94 ARG A C 1
ATOM 722 O O . ARG A 1 94 ? 5.711 18.399 14.971 1.00 94.56 94 ARG A O 1
ATOM 729 N N . GLY A 1 95 ? 5.503 16.741 16.481 1.00 97.62 95 GLY A N 1
ATOM 730 C CA . GLY A 1 95 ? 6.830 16.912 17.078 1.00 97.62 95 GLY A CA 1
ATOM 731 C C . GLY A 1 95 ? 7.939 16.639 16.065 1.00 97.62 95 GLY A C 1
ATOM 732 O O . GLY A 1 95 ? 8.813 17.476 15.879 1.00 97.62 95 GLY A O 1
ATOM 733 N N . TYR A 1 96 ? 7.838 15.534 15.323 1.00 95.81 96 TYR A N 1
ATOM 734 C CA . TYR A 1 96 ? 8.827 15.175 14.300 1.00 95.81 96 TYR A CA 1
ATOM 735 C C . TYR A 1 96 ? 8.882 16.173 13.143 1.00 95.81 96 TYR A C 1
ATOM 737 O O . TYR A 1 96 ? 9.959 16.466 12.634 1.00 95.81 96 TYR A O 1
ATOM 745 N N . LEU A 1 97 ? 7.742 16.734 12.737 1.00 94.88 97 LEU A N 1
ATOM 746 C CA . LEU A 1 97 ? 7.727 17.830 11.767 1.00 94.88 97 LEU A CA 1
ATOM 747 C C . LEU A 1 97 ? 8.452 19.068 12.308 1.00 94.88 97 LEU A C 1
ATOM 749 O O . LEU A 1 97 ? 9.277 19.642 11.603 1.00 94.88 97 LEU A O 1
ATOM 753 N N . GLN A 1 98 ? 8.173 19.459 13.555 1.00 98.38 98 GLN A N 1
ATOM 754 C CA . GLN A 1 98 ? 8.815 20.619 14.173 1.00 98.38 98 GLN A CA 1
ATOM 755 C C . GLN A 1 98 ? 10.334 20.435 14.288 1.00 98.38 98 GLN A C 1
ATOM 757 O O . GLN A 1 98 ? 11.071 21.352 13.950 1.00 98.38 98 GLN A O 1
ATOM 762 N N . GLU A 1 99 ? 10.803 19.244 14.672 1.00 97.75 99 GLU A N 1
ATOM 763 C CA . GLU A 1 99 ? 12.233 18.916 14.743 1.00 97.75 99 GLU A CA 1
ATOM 764 C C . GLU A 1 99 ? 12.954 19.167 13.407 1.00 97.75 99 GLU A C 1
ATOM 766 O O . GLU A 1 99 ? 14.025 19.776 13.382 1.00 97.75 99 GLU A O 1
ATOM 771 N N . GLU A 1 100 ? 12.365 18.744 12.283 1.00 97.38 100 GLU A N 1
ATOM 772 C CA . GLU A 1 100 ? 12.980 18.926 10.963 1.00 97.38 100 GLU A CA 1
ATOM 773 C C . GLU A 1 100 ? 12.870 20.365 10.444 1.00 97.38 100 GLU A C 1
ATOM 775 O O . GLU A 1 100 ? 13.804 20.851 9.801 1.00 97.38 100 GLU A O 1
ATOM 780 N N . LEU A 1 101 ? 11.781 21.076 10.761 1.00 98.38 101 LEU A N 1
ATOM 781 C CA . LEU A 1 101 ? 11.638 22.504 10.455 1.00 98.38 101 LEU A CA 1
ATOM 782 C C . LEU A 1 101 ? 12.650 23.350 11.242 1.00 98.38 101 LEU A C 1
ATOM 784 O O . LEU A 1 101 ? 13.307 24.217 10.665 1.00 98.38 101 LEU A O 1
ATOM 788 N N . ASP A 1 102 ? 12.837 23.057 12.529 1.00 98.44 102 ASP A N 1
ATOM 789 C CA . ASP A 1 102 ? 13.825 23.722 13.381 1.00 98.44 102 ASP A CA 1
ATOM 790 C C . ASP A 1 102 ? 15.248 23.420 12.904 1.00 98.44 102 ASP A C 1
ATOM 792 O O . ASP A 1 102 ? 16.093 24.318 12.830 1.00 98.44 102 ASP A O 1
ATOM 796 N N . LYS A 1 103 ? 15.521 22.165 12.518 1.00 98.06 103 LYS A N 1
ATOM 797 C CA . LYS A 1 103 ? 16.803 21.780 11.918 1.00 98.06 103 LYS A CA 1
ATOM 798 C C . LYS A 1 103 ? 17.060 22.548 10.629 1.00 98.06 103 LYS A C 1
ATOM 800 O O . LYS A 1 103 ? 18.165 23.055 10.442 1.00 98.06 103 LYS A O 1
ATOM 805 N N . TRP A 1 104 ? 16.057 22.673 9.761 1.00 98.19 104 TRP A N 1
ATOM 806 C CA . TRP A 1 104 ? 16.183 23.441 8.527 1.00 98.19 104 TRP A CA 1
ATOM 807 C C . TRP A 1 104 ? 16.491 24.912 8.806 1.00 98.19 104 TRP A C 1
ATOM 809 O O . TRP A 1 104 ? 17.466 25.435 8.263 1.00 98.19 104 TRP A O 1
ATOM 819 N N . ALA A 1 105 ? 15.745 25.543 9.713 1.00 98.50 105 ALA A N 1
ATOM 820 C CA . ALA A 1 105 ? 15.965 26.932 10.101 1.00 98.50 105 ALA A CA 1
ATOM 821 C C . ALA A 1 105 ? 17.361 27.166 10.705 1.00 98.50 105 ALA A C 1
ATOM 823 O O . ALA A 1 105 ? 17.999 28.180 10.427 1.00 98.50 105 ALA A O 1
ATOM 824 N N . LYS A 1 106 ? 17.853 26.225 11.519 1.00 98.19 106 LYS A N 1
ATOM 825 C CA . LYS A 1 106 ? 19.126 26.359 12.240 1.00 98.19 106 LYS A CA 1
ATOM 826 C C . LYS A 1 106 ? 20.353 25.997 11.403 1.00 98.19 106 LYS A C 1
ATOM 828 O O . LYS A 1 106 ? 21.413 26.583 11.600 1.00 98.19 106 LYS A O 1
ATOM 833 N N . MET A 1 107 ? 20.244 24.987 10.542 1.00 97.88 107 MET A N 1
ATOM 834 C CA . MET A 1 107 ? 21.398 24.324 9.920 1.00 97.88 107 MET A CA 1
ATOM 835 C C . MET A 1 107 ? 21.427 24.444 8.394 1.00 97.88 107 MET A C 1
ATOM 837 O O . MET A 1 107 ? 22.457 24.142 7.788 1.00 97.88 107 MET A O 1
ATOM 841 N N . GLY A 1 108 ? 20.329 24.866 7.758 1.00 97.75 108 GLY A N 1
ATOM 842 C CA . GLY A 1 108 ? 20.233 24.937 6.302 1.00 97.75 108 GLY A CA 1
ATOM 843 C C . GLY A 1 108 ? 20.654 23.620 5.642 1.00 97.75 108 GLY A C 1
ATOM 844 O O . GLY A 1 108 ? 20.227 22.539 6.050 1.00 97.75 108 GLY A O 1
ATOM 845 N N . ALA A 1 109 ? 21.551 23.705 4.658 1.00 97.50 109 ALA A N 1
ATOM 846 C CA . ALA A 1 109 ? 22.047 22.550 3.908 1.00 97.50 109 ALA A CA 1
ATOM 847 C C . ALA A 1 109 ? 22.763 21.494 4.775 1.00 97.50 109 ALA A C 1
ATOM 849 O O . ALA A 1 109 ? 22.775 20.319 4.413 1.00 97.50 109 ALA A O 1
ATOM 850 N N . HIS A 1 110 ? 23.315 21.859 5.938 1.00 97.94 110 HIS A N 1
ATOM 851 C CA . HIS A 1 110 ? 23.958 20.879 6.820 1.00 97.94 110 HIS A CA 1
ATOM 852 C C . HIS A 1 110 ? 22.970 19.828 7.361 1.00 97.94 110 HIS A C 1
ATOM 854 O O . HIS A 1 110 ? 23.391 18.733 7.732 1.00 97.94 110 HIS A O 1
ATOM 860 N N . GLY A 1 111 ? 21.659 20.111 7.344 1.00 97.19 111 GLY A N 1
ATOM 861 C CA . GLY A 1 111 ? 20.610 19.145 7.683 1.00 97.19 111 GLY A CA 1
ATOM 862 C C . GLY A 1 111 ? 20.553 17.917 6.762 1.00 97.19 111 GLY A C 1
ATOM 863 O O . GLY A 1 111 ? 19.985 16.899 7.157 1.00 97.19 111 GLY A O 1
ATOM 864 N N . HIS A 1 112 ? 21.185 17.967 5.579 1.00 96.12 112 HIS A N 1
ATOM 865 C CA . HIS A 1 112 ? 21.291 16.805 4.693 1.00 96.12 112 HIS A CA 1
ATOM 866 C C . HIS A 1 112 ? 22.032 15.630 5.331 1.00 96.12 112 HIS A C 1
ATOM 868 O O . HIS A 1 112 ? 21.659 14.487 5.086 1.00 96.12 112 HIS A O 1
ATOM 874 N N . VAL A 1 113 ? 23.057 15.904 6.142 1.00 95.25 113 VAL A N 1
ATOM 875 C CA . VAL A 1 113 ? 23.959 14.874 6.690 1.00 95.25 113 VAL A CA 1
ATOM 876 C C . VAL A 1 113 ? 24.023 14.869 8.218 1.00 95.25 113 VAL A C 1
ATOM 878 O O . VAL A 1 113 ? 24.642 13.983 8.797 1.00 95.25 113 VAL A O 1
ATOM 881 N N . LEU A 1 114 ? 23.394 15.845 8.882 1.00 94.69 114 LEU A N 1
ATOM 882 C CA . LEU A 1 114 ? 23.401 15.995 10.338 1.00 94.69 114 LEU A CA 1
ATOM 883 C C . LEU A 1 114 ? 21.990 15.912 10.945 1.00 94.69 114 LEU A C 1
ATOM 885 O O . LEU A 1 114 ? 20.969 16.094 10.274 1.00 94.69 114 LEU A O 1
ATOM 889 N N . GLY A 1 115 ? 21.955 15.718 12.264 1.00 92.19 115 GLY A N 1
ATOM 890 C CA . GLY A 1 115 ? 20.734 15.607 13.063 1.00 92.19 115 GLY A CA 1
ATOM 891 C C . GLY A 1 115 ? 20.257 14.164 13.216 1.00 92.19 115 GLY A C 1
ATOM 892 O O . GLY A 1 115 ? 20.908 13.234 12.753 1.00 92.19 115 GLY A O 1
ATOM 893 N N . SER A 1 116 ? 19.116 13.987 13.881 1.00 89.81 116 SER A N 1
ATOM 894 C CA . SER A 1 116 ? 18.510 12.670 14.122 1.00 89.81 116 SER A CA 1
ATOM 895 C C . SER A 1 116 ? 18.005 11.991 12.847 1.00 89.81 116 SER A C 1
ATOM 897 O O . SER A 1 116 ? 17.960 10.770 12.808 1.00 89.81 116 SER A O 1
ATOM 899 N N . ARG A 1 117 ? 17.637 12.766 11.816 1.00 93.25 117 ARG A N 1
ATOM 900 C CA . ARG A 1 117 ? 17.165 12.265 10.511 1.00 93.25 117 ARG A CA 1
ATOM 901 C C . ARG A 1 117 ? 17.921 12.930 9.362 1.00 93.25 117 ARG A C 1
ATOM 903 O O . ARG A 1 117 ? 17.410 13.888 8.774 1.00 93.25 117 ARG A O 1
ATOM 910 N N . PRO A 1 118 ? 19.163 12.529 9.062 1.00 94.38 118 PRO A N 1
ATOM 911 C CA . PRO A 1 118 ? 19.903 13.110 7.946 1.00 94.38 118 PRO A CA 1
ATOM 912 C C . PRO A 1 118 ? 19.114 12.972 6.636 1.00 94.38 118 PRO A C 1
ATOM 914 O O . PRO A 1 118 ? 18.795 11.865 6.214 1.00 94.38 118 PRO A O 1
ATOM 917 N N . TRP A 1 119 ? 18.762 14.088 5.986 1.00 94.69 119 TRP A N 1
ATOM 918 C CA . TRP A 1 119 ? 17.801 14.064 4.869 1.00 94.69 119 TRP A CA 1
ATOM 919 C C . TRP A 1 119 ? 18.271 13.269 3.648 1.00 94.69 119 TRP A C 1
ATOM 921 O O . TRP A 1 119 ? 17.456 12.915 2.803 1.00 94.69 119 TRP A O 1
ATOM 931 N N . ALA A 1 120 ? 19.574 13.020 3.521 1.00 91.94 120 ALA A N 1
ATOM 932 C CA . ALA A 1 120 ? 20.130 12.269 2.403 1.00 91.94 120 ALA A CA 1
ATOM 933 C C . ALA A 1 120 ? 19.842 10.752 2.463 1.00 91.94 120 ALA A C 1
ATOM 935 O O . ALA A 1 120 ? 19.984 10.086 1.437 1.00 91.94 120 ALA A O 1
ATOM 936 N N . TRP A 1 121 ? 19.450 10.219 3.626 1.00 89.81 121 TRP A N 1
ATOM 937 C CA . TRP A 1 121 ? 19.158 8.790 3.828 1.00 89.81 121 TRP A CA 1
ATOM 938 C C . TRP A 1 121 ? 18.119 8.538 4.931 1.00 89.81 121 TRP A C 1
ATOM 940 O O . TRP A 1 121 ? 18.109 7.472 5.546 1.00 89.81 121 TRP A O 1
ATOM 950 N N . ALA A 1 122 ? 17.259 9.521 5.211 1.00 87.19 122 ALA A N 1
ATOM 951 C CA . ALA A 1 122 ? 16.299 9.464 6.313 1.00 87.19 122 ALA A CA 1
ATOM 952 C C . ALA A 1 122 ? 15.333 8.276 6.191 1.00 87.19 122 ALA A C 1
ATOM 954 O O . ALA A 1 122 ? 14.847 7.775 7.195 1.00 87.19 122 ALA A O 1
ATOM 955 N N . GLU A 1 123 ? 15.053 7.822 4.973 1.00 82.38 123 GLU A N 1
ATOM 956 C CA . GLU A 1 123 ? 14.170 6.698 4.696 1.00 82.38 123 GLU A CA 1
ATOM 957 C C . GLU A 1 123 ? 14.746 5.334 5.097 1.00 82.38 123 GLU A C 1
ATOM 959 O O . GLU A 1 123 ? 13.979 4.437 5.444 1.00 82.38 123 GLU A O 1
ATOM 964 N N . ASN A 1 124 ? 16.075 5.187 5.114 1.00 83.12 124 ASN A N 1
ATOM 965 C CA . ASN A 1 124 ? 16.726 3.897 5.352 1.00 83.12 124 ASN A CA 1
ATOM 966 C C . ASN A 1 124 ? 16.412 3.355 6.758 1.00 83.12 124 ASN A C 1
ATOM 968 O O . ASN A 1 124 ? 16.229 2.152 6.934 1.00 83.12 124 ASN A O 1
ATOM 972 N N . ASP A 1 125 ? 16.278 4.242 7.749 1.00 78.69 125 ASP A N 1
ATOM 973 C CA . ASP A 1 125 ? 15.932 3.864 9.125 1.00 78.69 125 ASP A CA 1
ATOM 974 C C . ASP A 1 125 ? 14.466 3.404 9.249 1.00 78.69 125 ASP A C 1
ATOM 976 O O . ASP A 1 125 ? 14.113 2.613 10.125 1.00 78.69 125 ASP A O 1
ATOM 980 N N . LEU A 1 126 ? 13.587 3.883 8.363 1.00 86.69 126 LEU A N 1
ATOM 981 C CA . LEU A 1 126 ? 12.171 3.514 8.349 1.00 86.69 126 LEU A CA 1
ATOM 982 C C . LEU A 1 126 ? 11.922 2.228 7.555 1.00 86.69 126 LEU A C 1
ATOM 984 O O . LEU A 1 126 ? 10.940 1.531 7.813 1.00 86.69 126 LEU A O 1
ATOM 988 N N . GLU A 1 127 ? 12.789 1.902 6.602 1.00 89.25 127 GLU A N 1
ATOM 989 C CA . GLU A 1 127 ? 12.654 0.718 5.752 1.00 89.25 127 GLU A CA 1
ATOM 990 C C . GLU A 1 127 ? 12.749 -0.577 6.541 1.00 89.25 127 GLU A C 1
ATOM 992 O O . GLU A 1 127 ? 11.963 -1.487 6.293 1.00 89.25 127 GLU A O 1
ATOM 997 N N . GLU A 1 128 ? 13.606 -0.646 7.562 1.00 89.38 128 GLU A N 1
ATOM 998 C CA . GLU A 1 128 ? 13.623 -1.797 8.469 1.00 89.38 128 GLU A CA 1
ATOM 999 C C . GLU A 1 128 ? 12.289 -1.946 9.219 1.00 89.38 128 GLU A C 1
ATOM 1001 O O . GLU A 1 128 ? 11.809 -3.057 9.461 1.00 89.38 128 GLU A O 1
ATOM 1006 N N . MET A 1 129 ? 11.656 -0.824 9.574 1.00 87.69 129 MET A N 1
ATOM 1007 C CA . MET A 1 129 ? 10.363 -0.856 10.247 1.00 87.69 129 MET A CA 1
ATOM 1008 C C . MET A 1 129 ? 9.250 -1.319 9.318 1.00 87.69 129 MET A C 1
ATOM 1010 O O . MET A 1 129 ? 8.452 -2.171 9.705 1.00 87.69 129 MET A O 1
ATOM 1014 N N . MET A 1 130 ? 9.232 -0.805 8.090 1.00 87.31 130 MET A N 1
ATOM 1015 C CA . MET A 1 130 ? 8.275 -1.217 7.072 1.00 87.31 130 MET A CA 1
ATOM 1016 C C . MET A 1 130 ? 8.468 -2.684 6.677 1.00 87.31 130 MET A C 1
ATOM 1018 O O . MET A 1 130 ? 7.488 -3.409 6.543 1.00 87.31 130 MET A O 1
ATOM 1022 N N . ALA A 1 131 ? 9.711 -3.154 6.565 1.00 87.81 131 ALA A N 1
ATOM 1023 C CA . ALA A 1 131 ? 10.033 -4.539 6.235 1.00 87.81 131 ALA A CA 1
ATOM 1024 C C . ALA A 1 131 ? 9.396 -5.536 7.218 1.00 87.81 131 ALA A C 1
ATOM 1026 O O . ALA A 1 131 ? 8.841 -6.546 6.795 1.00 87.81 131 ALA A O 1
ATOM 1027 N N . LYS A 1 132 ? 9.364 -5.208 8.517 1.00 85.69 132 LYS A N 1
ATOM 1028 C CA . LYS A 1 132 ? 8.673 -6.009 9.548 1.00 85.69 132 LYS A CA 1
ATOM 1029 C C . LYS A 1 132 ? 7.149 -6.014 9.383 1.00 85.69 132 LYS A C 1
ATOM 1031 O O . LYS A 1 132 ? 6.510 -7.016 9.696 1.00 85.69 132 LYS A O 1
ATOM 1036 N N . VAL A 1 133 ? 6.573 -4.912 8.897 1.00 82.56 133 VAL A N 1
ATOM 1037 C CA . VAL A 1 133 ? 5.130 -4.795 8.629 1.00 82.56 133 VAL A CA 1
ATOM 1038 C C . VAL A 1 133 ? 4.732 -5.609 7.403 1.00 82.56 133 VAL A C 1
ATOM 1040 O O . VAL A 1 133 ? 3.673 -6.217 7.414 1.00 82.56 133 VAL A O 1
ATOM 1043 N N . VAL A 1 134 ? 5.562 -5.642 6.357 1.00 82.19 134 VAL A N 1
ATOM 1044 C CA . VAL A 1 134 ? 5.248 -6.368 5.112 1.00 82.19 134 VAL A CA 1
ATOM 1045 C C . VAL A 1 134 ? 5.814 -7.793 5.063 1.00 82.19 134 VAL A C 1
ATOM 1047 O O . VAL A 1 134 ? 5.519 -8.525 4.125 1.00 82.19 134 VAL A O 1
ATOM 1050 N N . GLY A 1 135 ? 6.606 -8.204 6.060 1.00 83.50 135 GLY A N 1
ATOM 1051 C CA . GLY A 1 135 ? 7.228 -9.531 6.118 1.00 83.50 135 GLY A CA 1
ATOM 1052 C C . GLY A 1 135 ? 8.364 -9.731 5.105 1.00 83.50 135 GLY A C 1
ATOM 1053 O O . GLY A 1 135 ? 8.480 -10.810 4.531 1.00 83.50 135 GLY A O 1
ATOM 1054 N N . ALA A 1 136 ? 9.179 -8.700 4.866 1.00 85.75 136 ALA A N 1
ATOM 1055 C CA . ALA A 1 136 ? 10.266 -8.689 3.880 1.00 85.75 136 ALA A CA 1
ATOM 1056 C C . ALA A 1 136 ? 11.639 -8.428 4.521 1.00 85.75 136 ALA A C 1
ATOM 1058 O O . ALA A 1 136 ? 11.741 -8.060 5.695 1.00 85.75 136 ALA A O 1
ATOM 1059 N N . LYS A 1 137 ? 12.719 -8.557 3.741 1.00 90.69 137 LYS A N 1
ATOM 1060 C CA . LYS A 1 137 ? 14.029 -8.000 4.111 1.00 90.69 137 LYS A CA 1
ATOM 1061 C C . LYS A 1 137 ? 14.037 -6.492 3.859 1.00 90.69 137 LYS A C 1
ATOM 1063 O O . LYS A 1 137 ? 13.427 -6.010 2.910 1.00 90.69 137 LYS A O 1
ATOM 1068 N N . ALA A 1 138 ? 14.803 -5.736 4.648 1.00 90.75 138 ALA A N 1
ATOM 1069 C CA . ALA A 1 138 ? 14.934 -4.287 4.452 1.00 90.75 138 ALA A CA 1
ATOM 1070 C C . ALA A 1 138 ? 15.426 -3.920 3.037 1.00 90.75 138 ALA A C 1
ATOM 1072 O O . ALA A 1 138 ? 14.937 -2.971 2.443 1.00 90.75 138 ALA A O 1
ATOM 1073 N N . ALA A 1 139 ? 16.329 -4.720 2.455 1.00 91.56 139 ALA A N 1
ATOM 1074 C CA . ALA A 1 139 ? 16.832 -4.516 1.092 1.00 91.56 139 ALA A CA 1
ATOM 1075 C C . ALA A 1 139 ? 15.783 -4.750 -0.015 1.00 91.56 139 ALA A C 1
ATOM 1077 O O . ALA A 1 139 ? 16.019 -4.389 -1.166 1.00 91.56 139 ALA A O 1
ATOM 1078 N N . GLU A 1 140 ? 14.646 -5.359 0.320 1.00 91.75 140 GLU A N 1
ATOM 1079 C CA . GLU A 1 140 ? 13.542 -5.616 -0.603 1.00 91.75 140 GLU A CA 1
ATOM 1080 C C . GLU A 1 140 ? 12.467 -4.532 -0.529 1.00 91.75 140 GLU A C 1
ATOM 1082 O O . GLU A 1 140 ? 11.521 -4.590 -1.309 1.00 91.75 140 GLU A O 1
ATOM 1087 N N . VAL A 1 141 ? 12.599 -3.543 0.366 1.00 91.56 141 VAL A N 1
ATOM 1088 C CA . VAL A 1 141 ? 11.627 -2.462 0.574 1.00 91.56 141 VAL A CA 1
ATOM 1089 C C . VAL A 1 141 ? 12.270 -1.102 0.304 1.00 91.56 141 VAL A C 1
ATOM 1091 O O . VAL A 1 141 ? 13.326 -0.794 0.841 1.00 91.56 141 VAL A O 1
ATOM 1094 N N . ALA A 1 142 ? 11.610 -0.259 -0.491 1.00 92.06 142 ALA A N 1
ATOM 1095 C CA . ALA A 1 142 ? 11.987 1.145 -0.659 1.00 92.06 142 ALA A CA 1
ATOM 1096 C C . ALA A 1 142 ? 10.821 2.066 -0.314 1.00 92.06 142 ALA A C 1
ATOM 1098 O O . ALA A 1 142 ? 9.738 1.920 -0.885 1.00 92.06 142 ALA A O 1
ATOM 1099 N N . LEU A 1 143 ? 11.057 3.059 0.544 1.00 90.50 143 LEU A N 1
ATOM 1100 C CA . LEU A 1 143 ? 10.092 4.120 0.825 1.00 90.50 143 LEU A CA 1
ATOM 1101 C C . LEU A 1 143 ? 10.288 5.282 -0.161 1.00 90.50 143 LEU A C 1
ATOM 1103 O O . LEU A 1 143 ? 11.237 6.054 -0.047 1.00 90.50 143 LEU A O 1
ATOM 1107 N N . MET A 1 144 ? 9.415 5.394 -1.164 1.00 89.88 144 MET A N 1
ATOM 1108 C CA . MET A 1 144 ? 9.496 6.392 -2.230 1.00 89.88 144 MET A CA 1
ATOM 1109 C C . MET A 1 144 ? 8.135 6.756 -2.840 1.00 89.88 144 MET A C 1
ATOM 1111 O O . MET A 1 144 ? 7.234 5.927 -2.925 1.00 89.88 144 MET A O 1
ATOM 1115 N N . ASN A 1 145 ? 8.027 7.987 -3.348 1.00 90.25 145 ASN A N 1
ATOM 1116 C CA . ASN A 1 145 ? 6.901 8.502 -4.142 1.00 90.25 145 ASN A CA 1
ATOM 1117 C C . ASN A 1 145 ? 5.504 8.254 -3.511 1.00 90.25 145 ASN A C 1
ATOM 1119 O O . ASN A 1 145 ? 5.349 8.152 -2.297 1.00 90.25 145 ASN A O 1
ATOM 1123 N N . GLY A 1 146 ? 4.464 8.209 -4.352 1.00 83.25 146 GLY A N 1
ATOM 1124 C CA . GLY A 1 146 ? 3.121 7.741 -3.999 1.00 83.25 146 GLY A CA 1
ATOM 1125 C C . GLY A 1 146 ? 2.818 6.364 -4.602 1.00 83.25 146 GLY A C 1
ATOM 1126 O O . GLY A 1 146 ? 3.532 5.905 -5.494 1.00 83.25 146 GLY A O 1
ATOM 1127 N N . LEU A 1 147 ? 1.727 5.731 -4.151 1.00 84.81 147 LEU A N 1
ATOM 1128 C CA . LEU A 1 147 ? 1.331 4.367 -4.542 1.00 84.81 147 LEU A CA 1
ATOM 1129 C C . LEU A 1 147 ? 1.327 4.157 -6.062 1.00 84.81 147 LEU A C 1
ATOM 1131 O O . LEU A 1 147 ? 2.093 3.350 -6.581 1.00 84.81 147 LEU A O 1
ATOM 1135 N N . THR A 1 148 ? 0.502 4.916 -6.783 1.00 91.81 148 THR A N 1
ATOM 1136 C CA . THR A 1 148 ? 0.325 4.744 -8.231 1.00 91.81 148 THR A CA 1
ATOM 1137 C C . THR A 1 148 ? 1.612 5.037 -8.999 1.00 91.81 148 THR A C 1
ATOM 1139 O O . THR A 1 148 ? 1.895 4.387 -10.001 1.00 91.81 148 THR A O 1
ATOM 1142 N N . VAL A 1 149 ? 2.438 5.974 -8.515 1.00 95.25 149 VAL A N 1
ATOM 1143 C CA . VAL A 1 149 ? 3.753 6.251 -9.113 1.00 95.25 149 VAL A CA 1
ATOM 1144 C C . VAL A 1 149 ? 4.644 5.016 -9.002 1.00 95.25 149 VAL A C 1
ATOM 1146 O O . VAL A 1 149 ? 5.185 4.575 -10.012 1.00 95.25 149 VAL A O 1
ATOM 1149 N N . ASN A 1 150 ? 4.741 4.405 -7.819 1.00 91.88 150 ASN A N 1
ATOM 1150 C CA . ASN A 1 150 ? 5.515 3.176 -7.637 1.00 91.88 150 ASN A CA 1
ATOM 1151 C C . ASN A 1 150 ? 4.973 2.030 -8.493 1.00 91.88 150 ASN A C 1
ATOM 1153 O O . ASN A 1 150 ? 5.762 1.339 -9.134 1.00 91.88 150 ASN A O 1
ATOM 1157 N N . LEU A 1 151 ? 3.647 1.874 -8.578 1.00 93.69 151 LEU A N 1
ATOM 1158 C CA . LEU A 1 151 ? 3.027 0.890 -9.466 1.00 93.69 151 LEU A CA 1
ATOM 1159 C C . LEU A 1 151 ? 3.469 1.107 -10.920 1.00 93.69 151 LEU A C 1
ATOM 1161 O O . LEU A 1 151 ? 3.853 0.152 -11.589 1.00 93.69 151 LEU A O 1
ATOM 1165 N N . HIS A 1 152 ? 3.506 2.351 -11.405 1.00 96.94 152 HIS A N 1
ATOM 1166 C CA . HIS A 1 152 ? 4.034 2.646 -12.736 1.00 96.94 152 HIS A CA 1
ATOM 1167 C C . HIS A 1 152 ? 5.510 2.272 -12.893 1.00 96.94 152 HIS A C 1
ATOM 1169 O O . HIS A 1 152 ? 5.857 1.659 -13.901 1.00 96.94 152 HIS A O 1
ATOM 1175 N N . LEU A 1 153 ? 6.371 2.616 -11.930 1.00 96.38 153 LEU A N 1
ATOM 1176 C CA . LEU A 1 153 ? 7.808 2.307 -11.988 1.00 96.38 153 LEU A CA 1
ATOM 1177 C C . LEU A 1 153 ? 8.067 0.796 -12.036 1.00 96.38 153 LEU A C 1
ATOM 1179 O O . LEU A 1 153 ? 8.871 0.324 -12.848 1.00 96.38 153 LEU A O 1
ATOM 1183 N N . LEU A 1 154 ? 7.341 0.039 -11.211 1.00 94.56 154 LEU A N 1
ATOM 1184 C CA . LEU A 1 154 ? 7.385 -1.418 -11.213 1.00 94.56 154 LEU A CA 1
ATOM 1185 C C . LEU A 1 154 ? 6.867 -1.959 -12.548 1.00 94.56 154 LEU A C 1
ATOM 1187 O O . LEU A 1 154 ? 7.579 -2.691 -13.232 1.00 94.56 154 LEU A O 1
ATOM 1191 N N . MET A 1 155 ? 5.680 -1.540 -12.988 1.00 95.19 155 MET A N 1
ATOM 1192 C CA . MET A 1 155 ? 5.077 -2.022 -14.233 1.00 95.19 155 MET A CA 1
ATOM 1193 C C . MET A 1 155 ? 5.929 -1.716 -15.462 1.00 95.19 155 MET A C 1
ATOM 1195 O O . MET A 1 155 ? 6.031 -2.567 -16.337 1.00 95.19 155 MET A O 1
ATOM 1199 N N . LEU A 1 156 ? 6.615 -0.572 -15.525 1.00 96.88 156 LEU A N 1
ATOM 1200 C CA . LEU A 1 156 ? 7.527 -0.283 -16.635 1.00 96.88 156 LEU A CA 1
ATOM 1201 C C . LEU A 1 156 ? 8.592 -1.376 -16.806 1.00 96.88 156 LEU A C 1
ATOM 1203 O O . LEU A 1 156 ? 8.938 -1.715 -17.939 1.00 96.88 156 LEU A O 1
ATOM 1207 N N . SER A 1 157 ? 9.047 -1.948 -15.691 1.00 95.12 157 SER A N 1
ATOM 1208 C CA . SER A 1 157 ? 10.138 -2.920 -15.642 1.00 95.12 157 SER A CA 1
ATOM 1209 C C . SER A 1 157 ? 9.642 -4.370 -15.658 1.00 95.12 157 SER A C 1
ATOM 1211 O O . SER A 1 157 ? 10.277 -5.218 -16.277 1.00 95.12 157 SER A O 1
ATOM 1213 N N . PHE A 1 158 ? 8.500 -4.673 -15.034 1.00 93.94 158 PHE A N 1
ATOM 1214 C CA . PHE A 1 158 ? 7.931 -6.027 -14.969 1.00 93.94 158 PHE A CA 1
ATOM 1215 C C . PHE A 1 158 ? 7.009 -6.359 -16.153 1.00 93.94 158 PHE A C 1
ATOM 1217 O O . PHE A 1 158 ? 7.011 -7.493 -16.633 1.00 93.94 158 PHE A O 1
ATOM 1224 N N . TYR A 1 159 ? 6.250 -5.391 -16.673 1.00 95.56 159 TYR A N 1
ATOM 1225 C CA . TYR A 1 159 ? 5.362 -5.594 -17.817 1.00 95.56 159 TYR A CA 1
ATOM 1226 C C . TYR A 1 159 ? 6.132 -5.425 -19.137 1.00 95.56 159 TYR A C 1
ATOM 1228 O O . TYR A 1 159 ? 6.225 -4.339 -19.723 1.00 95.56 159 TYR A O 1
ATOM 1236 N N . LYS A 1 160 ? 6.691 -6.547 -19.608 1.00 94.62 160 LYS A N 1
ATOM 1237 C CA . LYS A 1 160 ? 7.404 -6.691 -20.890 1.00 94.62 160 LYS A CA 1
ATOM 1238 C C . LYS A 1 160 ? 6.571 -7.543 -21.865 1.00 94.62 160 LYS A C 1
ATOM 1240 O O . LYS A 1 160 ? 6.881 -8.721 -22.057 1.00 94.62 160 LYS A O 1
ATOM 1245 N N . PRO A 1 161 ? 5.469 -7.006 -22.421 1.00 96.81 161 PRO A N 1
ATOM 1246 C CA . PRO A 1 161 ? 4.546 -7.793 -23.228 1.00 96.81 161 PRO A CA 1
ATOM 1247 C C . PRO A 1 161 ? 5.158 -8.240 -24.561 1.00 96.81 161 PRO A C 1
ATOM 1249 O O . PRO A 1 161 ? 6.016 -7.576 -25.139 1.00 96.81 161 PRO A O 1
ATOM 1252 N N . THR A 1 162 ? 4.648 -9.352 -25.080 1.00 97.38 162 THR A N 1
ATOM 1253 C CA . THR A 1 162 ? 4.904 -9.877 -26.429 1.00 97.38 162 THR A CA 1
ATOM 1254 C C . THR A 1 162 ? 3.577 -10.094 -27.152 1.00 97.38 162 THR A C 1
ATOM 1256 O O . THR A 1 162 ? 2.524 -10.084 -26.521 1.00 97.38 162 THR A O 1
ATOM 1259 N N . ALA A 1 163 ? 3.599 -10.362 -28.460 1.00 97.00 163 ALA A N 1
ATOM 1260 C CA . ALA A 1 163 ? 2.372 -10.632 -29.216 1.00 97.00 163 ALA A CA 1
ATOM 1261 C C . ALA A 1 163 ? 1.534 -11.791 -28.635 1.00 97.00 163 ALA A C 1
ATOM 1263 O O . ALA A 1 163 ? 0.311 -11.732 -28.680 1.00 97.00 163 ALA A O 1
ATOM 1264 N N . ALA A 1 164 ? 2.180 -12.819 -28.073 1.00 96.88 164 ALA A N 1
ATOM 1265 C CA . ALA A 1 164 ? 1.494 -13.954 -27.454 1.00 96.88 164 ALA A CA 1
ATOM 1266 C C . ALA A 1 164 ? 1.155 -13.719 -25.973 1.00 96.88 164 ALA A C 1
ATOM 1268 O O . ALA A 1 164 ? 0.181 -14.272 -25.477 1.00 96.88 164 ALA A O 1
ATOM 1269 N N . ARG A 1 165 ? 1.950 -12.900 -25.273 1.00 95.94 165 ARG A N 1
ATOM 1270 C CA . ARG A 1 165 ? 1.889 -12.714 -23.819 1.00 95.94 165 ARG A CA 1
ATOM 1271 C C . ARG A 1 165 ? 1.853 -11.234 -23.467 1.00 95.94 165 ARG A C 1
ATOM 1273 O O . ARG A 1 165 ? 2.900 -10.623 -23.268 1.00 95.94 165 ARG A O 1
ATOM 1280 N N . HIS A 1 166 ? 0.659 -10.661 -23.407 1.00 97.88 166 HIS A N 1
ATOM 1281 C CA . HIS A 1 166 ? 0.456 -9.225 -23.198 1.00 97.88 166 HIS A CA 1
ATOM 1282 C C . HIS A 1 166 ? -0.685 -8.889 -22.235 1.00 97.88 166 HIS A C 1
ATOM 1284 O O . HIS A 1 166 ? -0.941 -7.716 -21.988 1.00 97.88 166 HIS A O 1
ATOM 1290 N N . LYS A 1 167 ? -1.402 -9.879 -21.696 1.00 98.38 167 LYS A N 1
ATOM 1291 C CA . LYS A 1 167 ? -2.534 -9.594 -20.816 1.00 98.38 167 LYS A CA 1
ATOM 1292 C C . LYS A 1 167 ? -2.059 -9.189 -19.420 1.00 98.38 167 LYS A C 1
ATOM 1294 O O . LYS A 1 167 ? -1.086 -9.742 -18.908 1.00 98.38 167 LYS A O 1
ATOM 1299 N N . ILE A 1 168 ? -2.767 -8.265 -18.787 1.00 98.06 168 ILE A N 1
ATOM 1300 C CA . ILE A 1 168 ? -2.661 -7.980 -17.357 1.00 98.06 168 ILE A CA 1
ATOM 1301 C C . ILE A 1 168 ? -3.960 -8.450 -16.710 1.00 98.06 168 ILE A C 1
ATOM 1303 O O . ILE A 1 168 ? -5.036 -8.023 -17.130 1.00 98.06 168 ILE A O 1
ATOM 1307 N N . LEU A 1 169 ? -3.851 -9.354 -15.737 1.00 97.75 169 LEU A N 1
ATOM 1308 C CA . LEU A 1 169 ? -4.984 -9.854 -14.954 1.00 97.75 169 LEU A CA 1
ATOM 1309 C C . LEU A 1 169 ? -5.225 -8.928 -13.756 1.00 97.75 169 LEU A C 1
ATOM 1311 O O . LEU A 1 169 ? -4.277 -8.687 -13.014 1.00 97.75 169 LEU A O 1
ATOM 1315 N N . LEU A 1 170 ? -6.460 -8.461 -13.564 1.00 97.25 170 LEU A N 1
ATOM 1316 C CA . LEU A 1 170 ? -6.891 -7.646 -12.417 1.00 97.25 170 LEU A CA 1
ATOM 1317 C C . LEU A 1 170 ? -8.352 -7.926 -12.028 1.00 97.25 170 LEU A C 1
ATOM 1319 O O . LEU A 1 170 ? -9.096 -8.524 -12.809 1.00 97.25 170 LEU A O 1
ATOM 1323 N N . GLU A 1 171 ? -8.782 -7.493 -10.842 1.00 97.19 171 GLU A N 1
ATOM 1324 C CA . GLU A 1 171 ? -10.170 -7.610 -10.393 1.00 97.19 171 GLU A CA 1
ATOM 1325 C C . GLU A 1 171 ? -11.097 -6.564 -11.027 1.00 97.19 171 GLU A C 1
ATOM 1327 O O . GLU A 1 171 ? -10.709 -5.430 -11.323 1.00 97.19 171 GLU A O 1
ATOM 1332 N N . ASP A 1 172 ? -12.359 -6.940 -11.235 1.00 93.44 172 ASP A N 1
ATOM 1333 C CA . ASP A 1 172 ? -13.401 -5.991 -11.606 1.00 93.44 172 ASP A CA 1
ATOM 1334 C C . ASP A 1 172 ? -13.590 -4.963 -10.501 1.00 93.44 172 ASP A C 1
ATOM 1336 O O . ASP A 1 172 ? -13.516 -5.275 -9.311 1.00 93.44 172 ASP A O 1
ATOM 1340 N N . LYS A 1 173 ? -13.833 -3.717 -10.912 1.00 91.44 173 LYS A N 1
ATOM 1341 C CA . LYS A 1 173 ? -13.872 -2.569 -10.000 1.00 91.44 173 LYS A CA 1
ATOM 1342 C C . LYS A 1 173 ? -12.641 -2.514 -9.083 1.00 91.44 173 LYS A C 1
ATOM 1344 O O . LYS A 1 173 ? -12.765 -2.163 -7.909 1.00 91.44 173 LYS A O 1
ATOM 1349 N N . ALA A 1 174 ? -11.457 -2.835 -9.613 1.00 92.31 174 ALA A N 1
ATOM 1350 C CA . ALA A 1 174 ? -10.196 -2.439 -8.993 1.00 92.31 174 ALA A CA 1
ATOM 1351 C C . ALA A 1 174 ? -10.227 -0.940 -8.657 1.00 92.31 174 ALA A C 1
ATOM 1353 O O . ALA A 1 174 ? -10.971 -0.163 -9.274 1.00 92.31 174 ALA A O 1
ATOM 1354 N N . PHE A 1 175 ? -9.420 -0.523 -7.681 1.00 91.69 175 PHE A N 1
ATOM 1355 C CA . PHE A 1 175 ? -9.369 0.885 -7.310 1.00 91.69 175 PHE A CA 1
ATOM 1356 C C . PHE A 1 175 ? -9.072 1.745 -8.559 1.00 91.69 175 PHE A C 1
ATOM 1358 O O . PHE A 1 175 ? -8.232 1.360 -9.380 1.00 91.69 175 PHE A O 1
ATOM 1365 N N . PRO A 1 176 ? -9.762 2.888 -8.765 1.00 95.38 176 PRO A N 1
ATOM 1366 C CA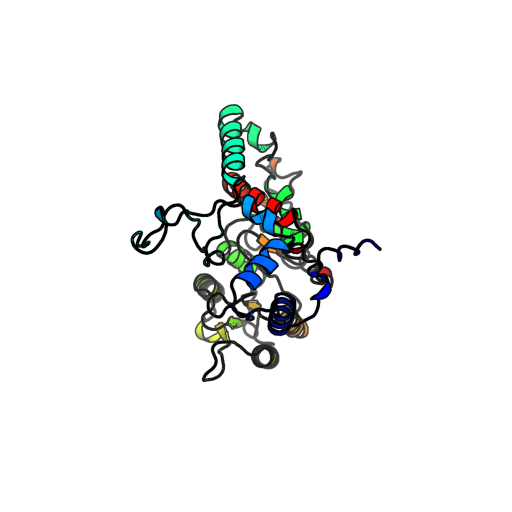 . PRO A 1 176 ? -9.716 3.584 -10.052 1.00 95.38 176 PRO A CA 1
ATOM 1367 C C . PRO A 1 176 ? -8.302 3.943 -10.519 1.00 95.38 176 PRO A C 1
ATOM 1369 O O . PRO A 1 176 ? -8.011 3.894 -11.712 1.00 95.38 176 PRO A O 1
ATOM 1372 N N . SER A 1 177 ? -7.407 4.279 -9.586 1.00 92.56 177 SER A N 1
ATOM 1373 C CA . SER A 1 177 ? -6.025 4.630 -9.921 1.00 92.56 177 SER A CA 1
ATOM 1374 C C . SER A 1 177 ? -5.244 3.450 -10.511 1.00 92.56 177 SER A C 1
ATOM 1376 O O . SER A 1 177 ? -4.549 3.626 -11.509 1.00 92.56 177 SER A O 1
ATOM 1378 N N . ASP A 1 178 ? -5.409 2.253 -9.956 1.00 95.31 178 ASP A N 1
ATOM 1379 C CA . ASP A 1 178 ? -4.794 1.005 -10.410 1.00 95.31 178 ASP A CA 1
ATOM 1380 C C . ASP A 1 178 ? -5.333 0.596 -11.785 1.00 95.31 178 ASP A C 1
ATOM 1382 O O . ASP A 1 178 ? -4.562 0.241 -12.680 1.00 95.31 178 ASP A O 1
ATOM 1386 N N . HIS A 1 179 ? -6.647 0.746 -11.999 1.00 97.25 179 HIS A N 1
ATOM 1387 C CA . HIS A 1 179 ? -7.274 0.540 -13.306 1.00 97.25 179 HIS A CA 1
ATOM 1388 C C . HIS A 1 179 ? -6.652 1.450 -14.377 1.00 97.25 179 HIS A C 1
ATOM 1390 O O . HIS A 1 179 ? -6.214 0.974 -15.428 1.00 97.25 179 HIS A O 1
ATOM 1396 N N . TYR A 1 180 ? -6.550 2.757 -14.105 1.00 98.12 180 TYR A N 1
ATOM 1397 C CA . TYR A 1 180 ? -5.938 3.708 -15.038 1.00 98.12 180 TYR A CA 1
ATOM 1398 C C . TYR A 1 180 ? -4.441 3.445 -15.246 1.00 98.12 180 TYR A C 1
ATOM 1400 O O . TYR A 1 180 ? -3.935 3.624 -16.360 1.00 98.12 180 TYR A O 1
ATOM 1408 N N . ALA A 1 181 ? -3.725 2.982 -14.217 1.00 97.56 181 ALA A N 1
ATOM 1409 C CA . ALA A 1 181 ? -2.323 2.601 -14.336 1.00 97.56 181 ALA A CA 1
ATOM 1410 C C . ALA A 1 181 ? -2.145 1.409 -15.288 1.00 97.56 181 ALA A C 1
ATOM 1412 O O . ALA A 1 181 ? -1.321 1.472 -16.199 1.00 97.56 181 ALA A O 1
ATOM 1413 N N . VAL A 1 182 ? -2.956 0.355 -15.153 1.00 97.62 182 VAL A N 1
ATOM 1414 C CA . VAL A 1 182 ? -2.942 -0.796 -16.075 1.00 97.62 182 VAL A CA 1
ATOM 1415 C C . VAL A 1 182 ? -3.294 -0.372 -17.491 1.00 97.62 182 VAL A C 1
ATOM 1417 O O . VAL A 1 182 ? -2.571 -0.699 -18.432 1.00 97.62 182 VAL A O 1
ATOM 1420 N N . GLU A 1 183 ? -4.378 0.383 -17.652 1.00 98.44 183 GLU A N 1
ATOM 1421 C CA . GLU A 1 183 ? -4.847 0.813 -18.965 1.00 98.44 183 GLU A CA 1
ATOM 1422 C C . GLU A 1 183 ? -3.772 1.615 -19.713 1.00 98.44 183 GLU A C 1
ATOM 1424 O O . GLU A 1 183 ? -3.482 1.361 -20.886 1.00 98.44 183 GLU A O 1
ATOM 1429 N N . SER A 1 184 ? -3.134 2.560 -19.022 1.00 98.62 184 SER A N 1
ATOM 1430 C CA . SER A 1 184 ? -2.071 3.383 -19.597 1.00 98.62 184 SER A CA 1
ATOM 1431 C C . SER A 1 184 ? -0.776 2.602 -19.842 1.00 98.62 184 SER A C 1
ATOM 1433 O O . SER A 1 184 ? -0.148 2.834 -20.871 1.00 98.62 184 SER A O 1
ATOM 1435 N N . GLN A 1 185 ? -0.404 1.630 -18.998 1.00 98.31 185 GLN A N 1
ATOM 1436 C CA . GLN A 1 185 ? 0.743 0.739 -19.251 1.00 98.31 185 GLN A CA 1
ATOM 1437 C C . GLN A 1 185 ? 0.532 -0.135 -20.494 1.00 98.31 185 GLN A C 1
ATOM 1439 O O . GLN A 1 185 ? 1.451 -0.305 -21.297 1.00 98.31 185 GLN A O 1
ATOM 1444 N N . ILE A 1 186 ? -0.685 -0.645 -20.705 1.00 98.62 186 ILE A N 1
ATOM 1445 C CA . ILE A 1 186 ? -1.042 -1.394 -21.918 1.00 98.62 186 ILE A CA 1
ATOM 1446 C C . ILE A 1 186 ? -0.900 -0.500 -23.155 1.00 98.62 186 ILE A C 1
ATOM 1448 O O . ILE A 1 186 ? -0.203 -0.874 -24.103 1.00 98.62 186 ILE A O 1
ATOM 1452 N N . ARG A 1 187 ? -1.505 0.698 -23.126 1.00 98.69 187 ARG A N 1
ATOM 1453 C CA . ARG A 1 187 ? -1.412 1.673 -24.228 1.00 98.69 187 ARG A CA 1
ATOM 1454 C C . ARG A 1 187 ? 0.034 2.068 -24.518 1.00 98.69 187 ARG A C 1
ATOM 1456 O O . ARG A 1 187 ? 0.429 2.114 -25.679 1.00 98.69 187 ARG A O 1
ATOM 1463 N N . LEU A 1 188 ? 0.836 2.298 -23.477 1.00 98.50 188 LEU A N 1
ATOM 1464 C CA . LEU A 1 188 ? 2.249 2.669 -23.588 1.00 98.50 188 LEU A CA 1
ATOM 1465 C C . LEU A 1 188 ? 3.079 1.607 -24.326 1.00 98.50 188 LEU A C 1
ATOM 1467 O O . LEU A 1 188 ? 4.094 1.930 -24.937 1.00 98.50 188 LEU A O 1
ATOM 1471 N N . ARG A 1 189 ? 2.656 0.339 -24.283 1.00 97.81 189 ARG A N 1
ATOM 1472 C CA . ARG A 1 189 ? 3.298 -0.778 -24.993 1.00 97.81 189 ARG A CA 1
ATOM 1473 C C . ARG A 1 189 ? 2.684 -1.057 -26.372 1.00 97.81 189 ARG A C 1
ATOM 1475 O O . ARG A 1 189 ? 3.070 -2.030 -27.009 1.00 97.81 189 ARG A O 1
ATOM 1482 N N . GLY A 1 190 ? 1.754 -0.221 -26.838 1.00 98.12 190 GLY A N 1
ATOM 1483 C CA . GLY A 1 190 ? 1.123 -0.339 -28.157 1.00 98.12 190 GLY A CA 1
ATOM 1484 C C . GLY A 1 190 ? 0.034 -1.411 -28.254 1.00 98.12 190 GLY A C 1
ATOM 1485 O O . GLY A 1 190 ? -0.361 -1.774 -29.359 1.00 98.12 190 GLY A O 1
ATOM 1486 N N . PHE A 1 191 ? -0.454 -1.924 -27.122 1.00 98.62 191 PHE A N 1
ATOM 1487 C CA . PHE A 1 191 ? -1.526 -2.917 -27.083 1.00 98.62 191 PHE A CA 1
ATOM 1488 C C . PHE A 1 191 ? -2.895 -2.262 -26.856 1.00 98.62 191 PHE A C 1
ATOM 1490 O O . PHE A 1 191 ? -3.002 -1.159 -26.323 1.00 98.62 191 PHE A O 1
ATOM 1497 N N . ASP A 1 192 ? -3.957 -2.965 -27.251 1.00 98.44 192 ASP A N 1
ATOM 1498 C CA . ASP A 1 192 ? -5.345 -2.557 -27.021 1.00 98.44 192 ASP A CA 1
ATOM 1499 C C . ASP A 1 192 ? -5.790 -2.963 -25.601 1.00 98.44 192 ASP A C 1
ATOM 1501 O O . ASP A 1 192 ? -5.801 -4.168 -25.297 1.00 98.44 192 ASP A O 1
ATOM 1505 N N . PRO A 1 193 ? -6.177 -2.009 -24.727 1.00 98.19 193 PRO A N 1
ATOM 1506 C CA . PRO A 1 193 ? -6.706 -2.311 -23.400 1.00 98.19 193 PRO A CA 1
ATOM 1507 C C . PRO A 1 193 ? -7.903 -3.254 -23.409 1.00 98.19 193 PRO A C 1
ATOM 1509 O O . PRO A 1 193 ? -7.967 -4.125 -22.549 1.00 98.19 193 PRO A O 1
ATOM 1512 N N . GLN A 1 194 ? -8.792 -3.185 -24.404 1.00 97.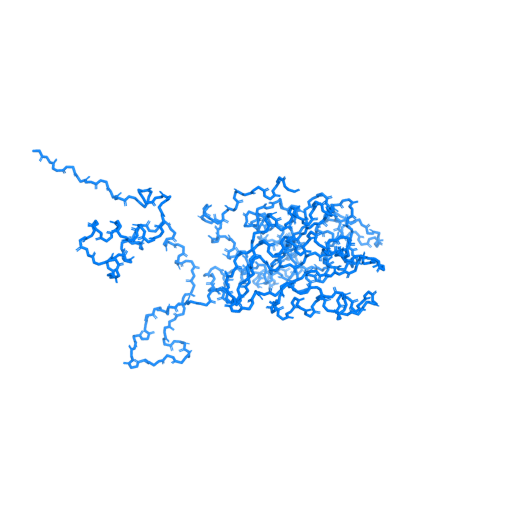25 194 GLN A N 1
ATOM 1513 C CA . GLN A 1 194 ? -9.963 -4.070 -24.455 1.00 97.25 194 GLN A CA 1
ATOM 1514 C C . GLN A 1 194 ? -9.587 -5.548 -24.630 1.00 97.25 194 GLN A C 1
ATOM 1516 O O . GLN A 1 194 ? -10.347 -6.431 -24.24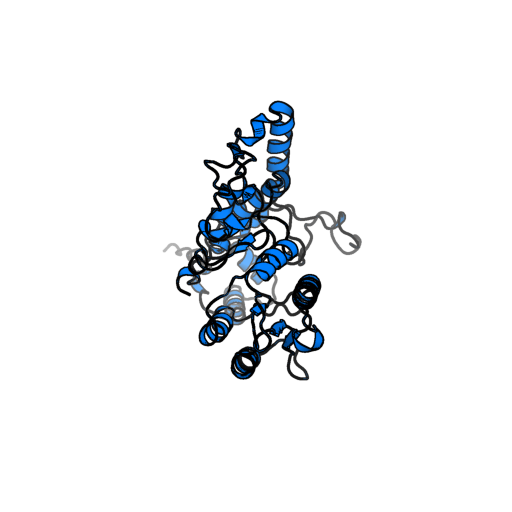1 1.00 97.25 194 GLN A O 1
ATOM 1521 N N . LYS A 1 195 ? -8.413 -5.826 -25.209 1.00 97.81 195 LYS A N 1
ATOM 1522 C CA . LYS A 1 195 ? -7.911 -7.188 -25.458 1.00 97.81 195 LYS A CA 1
ATOM 1523 C C . LYS A 1 195 ? -6.883 -7.649 -24.431 1.00 97.81 195 LYS A C 1
ATOM 1525 O O . LYS A 1 195 ? -6.677 -8.849 -24.264 1.00 97.81 195 LYS A O 1
ATOM 1530 N N . SER A 1 196 ? -6.205 -6.700 -23.794 1.00 98.38 196 SER A N 1
ATOM 1531 C CA . SER A 1 196 ? -5.046 -6.964 -22.933 1.00 98.38 196 SER A CA 1
ATOM 1532 C C . SER A 1 196 ? -5.355 -6.771 -21.455 1.00 98.38 196 SER A C 1
ATOM 1534 O O . SER A 1 196 ? -4.570 -7.179 -20.613 1.00 98.38 196 SER A O 1
ATOM 1536 N N . MET A 1 197 ? -6.489 -6.171 -21.114 1.00 98.25 197 MET A N 1
ATOM 1537 C CA . MET A 1 197 ? -6.939 -6.052 -19.737 1.00 98.25 197 MET A CA 1
ATOM 1538 C C . MET A 1 197 ? -7.897 -7.205 -19.425 1.00 98.25 197 MET A C 1
ATOM 1540 O O . MET A 1 197 ? -9.052 -7.201 -19.847 1.00 98.25 197 MET A O 1
ATOM 1544 N N . LEU A 1 198 ? -7.397 -8.226 -18.730 1.00 98.00 198 LEU A N 1
ATOM 1545 C CA . LEU A 1 198 ? -8.168 -9.411 -18.367 1.00 98.00 198 LEU A CA 1
ATOM 1546 C C . LEU A 1 198 ? -8.794 -9.203 -16.986 1.00 98.00 198 LEU A C 1
ATOM 1548 O O . LEU A 1 198 ? -8.103 -9.251 -15.975 1.00 98.00 198 LEU A O 1
ATOM 1552 N N . VAL A 1 199 ? -10.103 -8.961 -16.954 1.00 97.94 199 VAL A N 1
ATOM 1553 C CA . VAL A 1 199 ? -10.826 -8.564 -15.736 1.00 97.94 199 VAL A CA 1
ATOM 1554 C C . VAL A 1 199 ? -11.558 -9.757 -15.112 1.00 97.94 199 VAL A C 1
ATOM 1556 O O . VAL A 1 199 ? -12.421 -10.358 -15.756 1.00 97.94 199 VAL A O 1
ATOM 1559 N N . LEU A 1 200 ? -11.251 -10.071 -13.851 1.00 98.00 200 LEU A N 1
ATOM 1560 C CA . LEU A 1 200 ? -11.948 -11.077 -13.040 1.00 98.00 200 LEU A CA 1
ATOM 1561 C C . LEU A 1 200 ? -13.258 -10.508 -12.503 1.00 98.00 200 LEU A C 1
ATOM 1563 O O . LEU A 1 200 ? -13.244 -9.511 -11.789 1.00 98.00 200 LEU A O 1
ATOM 1567 N N . ARG A 1 201 ? -14.385 -11.159 -12.792 1.00 97.88 201 ARG A N 1
ATOM 1568 C CA . ARG A 1 201 ? -15.708 -10.730 -12.320 1.00 97.88 201 ARG A CA 1
ATOM 1569 C C . ARG A 1 201 ? -16.298 -11.735 -11.337 1.00 97.88 201 ARG A C 1
ATOM 1571 O O . ARG A 1 201 ? -16.109 -12.935 -11.547 1.00 97.88 201 ARG A O 1
ATOM 1578 N N . PRO A 1 202 ? -17.035 -11.272 -10.313 1.00 98.06 202 PRO A N 1
ATOM 1579 C CA . PRO A 1 202 ? -17.777 -12.172 -9.446 1.00 98.06 202 PRO A CA 1
ATOM 1580 C C . PRO A 1 202 ? -18.868 -12.893 -10.242 1.00 98.06 202 PRO A C 1
ATOM 1582 O O . PRO A 1 202 ? -19.322 -12.429 -11.297 1.00 98.06 202 PRO A O 1
ATOM 1585 N N . ARG A 1 203 ? -19.287 -14.056 -9.742 1.00 98.12 203 ARG A N 1
ATOM 1586 C CA . ARG A 1 203 ? -20.396 -14.809 -10.338 1.00 98.12 203 ARG A CA 1
ATOM 1587 C C . ARG A 1 203 ? -21.701 -14.003 -10.223 1.00 98.12 203 ARG A C 1
ATOM 1589 O O . ARG A 1 203 ? -21.821 -13.155 -9.340 1.00 98.12 203 ARG A O 1
ATOM 1596 N N . PRO A 1 204 ? -22.709 -14.248 -11.082 1.00 97.88 204 PRO A N 1
ATOM 1597 C CA . PRO A 1 204 ? -23.999 -13.575 -10.960 1.00 97.88 204 PRO A CA 1
ATOM 1598 C C . PRO A 1 204 ? -24.601 -13.743 -9.557 1.00 97.88 204 PRO A C 1
ATOM 1600 O O . PRO A 1 204 ? -24.787 -14.866 -9.097 1.00 97.88 204 PRO A O 1
ATOM 1603 N N . GLY A 1 205 ? -24.916 -12.625 -8.899 1.00 97.81 205 GLY A N 1
ATOM 1604 C CA . GLY A 1 205 ? -25.440 -12.602 -7.528 1.00 97.81 205 GLY A CA 1
ATOM 1605 C C . GLY A 1 205 ? -24.375 -12.552 -6.427 1.00 97.81 205 GLY A C 1
ATOM 1606 O O . GLY A 1 205 ? -24.737 -12.512 -5.256 1.00 97.81 205 GLY A O 1
ATOM 1607 N N . GLU A 1 206 ? -23.089 -12.525 -6.782 1.00 98.19 206 GLU A N 1
ATOM 1608 C CA . GLU A 1 206 ? -21.971 -12.376 -5.848 1.00 98.19 206 GLU A CA 1
ATOM 1609 C C . GLU A 1 206 ? -21.294 -11.009 -6.027 1.00 98.19 206 GLU A C 1
ATOM 1611 O O . GLU A 1 206 ? -21.308 -10.424 -7.111 1.00 98.19 206 GLU A O 1
ATOM 1616 N N . GLU A 1 207 ? -20.687 -10.501 -4.954 1.00 97.06 207 GLU A N 1
ATOM 1617 C CA . GLU A 1 207 ? -19.880 -9.271 -4.980 1.00 97.06 207 GLU A CA 1
ATOM 1618 C C . GLU A 1 207 ? -18.380 -9.556 -4.851 1.00 97.06 207 GLU A C 1
ATOM 1620 O O . GLU A 1 207 ? -17.555 -8.801 -5.363 1.00 97.06 207 GLU A O 1
ATOM 1625 N N . THR A 1 208 ? -18.025 -10.657 -4.187 1.00 98.25 208 THR A N 1
ATOM 1626 C CA . THR A 1 208 ? -16.648 -11.109 -3.979 1.00 98.25 208 THR A CA 1
ATOM 1627 C C . THR A 1 208 ? -16.244 -12.152 -5.018 1.00 98.25 208 THR A C 1
ATOM 1629 O O . THR A 1 208 ? -17.079 -12.850 -5.595 1.00 98.25 208 THR A O 1
ATOM 1632 N N . LEU A 1 209 ? -14.942 -12.259 -5.281 1.00 98.25 209 LEU A N 1
ATOM 1633 C CA . LEU A 1 209 ? -14.395 -13.282 -6.172 1.00 98.25 209 LEU A CA 1
ATOM 1634 C C . LEU A 1 209 ? -14.146 -14.568 -5.394 1.00 98.25 209 LEU A C 1
ATOM 1636 O O . LEU A 1 209 ? -13.564 -14.545 -4.314 1.00 98.25 209 LEU A O 1
ATOM 1640 N N . ARG A 1 210 ? -14.496 -15.717 -5.957 1.00 98.31 210 ARG A N 1
ATOM 1641 C CA . ARG A 1 210 ? -14.095 -16.986 -5.353 1.00 98.31 210 ARG A CA 1
ATOM 1642 C C . ARG A 1 210 ? -12.663 -17.323 -5.739 1.00 98.31 210 ARG A C 1
ATOM 1644 O O . ARG A 1 210 ? -12.298 -17.187 -6.908 1.00 98.31 210 ARG A O 1
ATOM 1651 N N . THR A 1 211 ? -11.854 -17.790 -4.789 1.00 98.12 211 THR A N 1
ATOM 1652 C CA . THR A 1 211 ? -10.447 -18.131 -5.053 1.00 98.12 211 THR A CA 1
ATOM 1653 C C . THR A 1 211 ? -10.329 -19.144 -6.192 1.00 98.12 211 THR A C 1
ATOM 1655 O O . THR A 1 211 ? -9.493 -18.969 -7.074 1.00 98.12 211 THR A O 1
ATOM 1658 N N . GLU A 1 212 ? -11.209 -20.146 -6.261 1.00 98.25 212 GLU A N 1
ATOM 1659 C CA . GLU A 1 212 ? -11.207 -21.136 -7.341 1.00 98.25 212 GLU A CA 1
ATOM 1660 C C . GLU A 1 212 ? -11.413 -20.534 -8.743 1.00 98.25 212 GLU A C 1
ATOM 1662 O O . GLU A 1 212 ? -10.839 -21.041 -9.707 1.00 98.25 212 GLU A O 1
ATOM 1667 N N . ASP A 1 213 ? -12.158 -19.431 -8.869 1.00 98.38 213 ASP A N 1
ATOM 1668 C CA . ASP A 1 213 ? -12.382 -18.759 -10.154 1.00 98.38 213 ASP A CA 1
ATOM 1669 C C . ASP A 1 213 ? -11.148 -17.957 -10.585 1.00 98.38 213 ASP A C 1
ATOM 1671 O O . ASP A 1 213 ? -10.793 -17.930 -11.769 1.00 98.38 213 ASP A O 1
ATOM 1675 N N . ILE A 1 214 ? -10.452 -17.352 -9.617 1.00 98.00 214 ILE A N 1
ATOM 1676 C CA . ILE A 1 214 ? -9.173 -16.668 -9.845 1.00 98.00 214 ILE A CA 1
ATOM 1677 C C . ILE A 1 214 ? -8.140 -17.685 -10.337 1.00 98.00 214 ILE A C 1
ATOM 1679 O O . ILE A 1 214 ? -7.540 -17.504 -11.399 1.00 98.00 214 ILE A O 1
ATOM 1683 N N . LEU A 1 215 ? -7.972 -18.788 -9.602 1.00 97.56 215 LEU A N 1
ATOM 1684 C CA . LEU A 1 215 ? -7.016 -19.841 -9.944 1.00 97.56 215 LEU A CA 1
ATOM 1685 C C . LEU A 1 215 ? -7.365 -20.512 -11.279 1.00 97.56 215 LEU A C 1
ATOM 1687 O O . LEU A 1 215 ? -6.476 -20.735 -12.099 1.00 97.56 215 LEU A O 1
ATOM 1691 N N . GLY A 1 216 ? -8.648 -20.781 -11.534 1.00 98.12 216 GLY A N 1
ATOM 1692 C CA . GLY A 1 216 ? -9.116 -21.331 -12.806 1.00 98.12 216 GLY A CA 1
ATOM 1693 C C . GLY A 1 216 ? -8.844 -20.401 -13.992 1.00 98.12 216 GLY A C 1
ATOM 1694 O O . GLY A 1 216 ? -8.462 -20.865 -15.067 1.00 98.12 216 GLY A O 1
ATOM 1695 N N . THR A 1 217 ? -8.965 -19.084 -13.796 1.00 98.00 217 THR A N 1
ATOM 1696 C CA . THR A 1 217 ? -8.617 -18.091 -14.822 1.00 98.00 217 THR A CA 1
ATOM 1697 C C . THR A 1 217 ? -7.115 -18.072 -15.093 1.00 98.00 217 THR A C 1
ATOM 1699 O O . THR A 1 217 ? -6.717 -18.079 -16.254 1.00 98.00 217 THR A O 1
ATOM 1702 N N . ILE A 1 218 ? -6.276 -18.106 -14.053 1.00 94.88 218 ILE A N 1
ATOM 1703 C CA . ILE A 1 218 ? -4.812 -18.174 -14.205 1.00 94.88 218 ILE A CA 1
ATOM 1704 C C . ILE A 1 218 ? -4.393 -19.463 -14.918 1.00 94.88 218 ILE A C 1
ATOM 1706 O O . ILE A 1 218 ? -3.498 -19.434 -15.759 1.00 94.88 218 ILE A O 1
ATOM 1710 N N . GLU A 1 219 ? -5.040 -20.590 -14.625 1.00 94.94 219 GLU A N 1
ATOM 1711 C CA . GLU A 1 219 ? -4.735 -21.855 -15.292 1.00 94.94 219 GLU A CA 1
ATOM 1712 C C . GLU A 1 219 ? -5.084 -21.807 -16.786 1.00 94.94 219 GLU A C 1
ATOM 1714 O O . GLU A 1 219 ? -4.287 -22.237 -17.619 1.00 94.94 219 GLU A O 1
ATOM 1719 N N . LYS A 1 220 ? -6.250 -21.240 -17.119 1.00 97.31 220 LYS A N 1
ATOM 1720 C CA . LYS A 1 220 ? -6.774 -21.153 -18.489 1.00 97.31 220 LYS A CA 1
ATOM 1721 C C . LYS A 1 220 ? -6.077 -20.096 -19.353 1.00 97.31 220 LYS A C 1
ATOM 1723 O O . LYS A 1 220 ? -5.876 -20.323 -20.540 1.00 97.31 220 LYS A O 1
ATOM 1728 N N . GLU A 1 221 ? -5.788 -18.930 -18.779 1.00 96.75 221 GLU A N 1
ATOM 1729 C CA . GLU A 1 221 ? -5.306 -17.723 -19.476 1.00 96.75 221 GLU A CA 1
ATOM 1730 C C . GLU A 1 221 ? -3.894 -17.312 -19.033 1.00 96.75 221 GLU A C 1
ATOM 1732 O O . GLU A 1 221 ? -3.384 -16.270 -19.461 1.00 96.75 221 GLU A O 1
ATOM 1737 N N . GLY A 1 222 ? -3.211 -18.157 -18.244 1.00 92.38 222 GLY A N 1
ATOM 1738 C CA . GLY A 1 222 ? -1.745 -18.204 -18.180 1.00 92.38 222 GLY A CA 1
ATOM 1739 C C . GLY A 1 222 ? -1.175 -18.279 -19.605 1.00 92.38 222 GLY A C 1
ATOM 1740 O O . GLY A 1 222 ? -1.930 -18.247 -20.542 1.00 92.38 222 GLY A O 1
ATOM 1741 N N . ASP A 1 223 ? 0.105 -18.378 -19.909 1.00 93.75 223 ASP A N 1
ATOM 1742 C CA . ASP A 1 223 ? 0.598 -18.257 -21.315 1.00 93.75 223 ASP A CA 1
ATOM 1743 C C . ASP A 1 223 ? 0.347 -16.893 -22.019 1.00 93.75 223 ASP A C 1
ATOM 1745 O O . ASP A 1 223 ? 1.288 -16.348 -22.595 1.00 93.75 223 ASP A O 1
ATOM 1749 N N . ALA A 1 224 ? -0.841 -16.285 -21.924 1.00 96.81 224 ALA A N 1
ATOM 1750 C CA . ALA A 1 224 ? -1.177 -14.967 -22.453 1.00 96.81 224 ALA A CA 1
ATOM 1751 C C . ALA A 1 224 ? -1.029 -13.837 -21.421 1.00 96.81 224 ALA A C 1
ATOM 1753 O O . ALA A 1 224 ? -0.815 -12.683 -21.805 1.00 96.81 224 ALA A O 1
ATOM 1754 N N . ILE A 1 225 ? -1.122 -14.137 -20.121 1.00 96.56 225 ILE A N 1
ATOM 1755 C CA . ILE A 1 225 ? -0.879 -13.164 -19.046 1.00 96.56 225 ILE A CA 1
ATOM 1756 C C . ILE A 1 225 ? 0.624 -12.857 -18.939 1.00 96.56 225 ILE A C 1
ATOM 1758 O O . ILE A 1 225 ? 1.468 -13.748 -18.930 1.00 96.56 225 ILE A O 1
ATOM 1762 N N . ALA A 1 226 ? 0.975 -11.577 -18.891 1.00 94.44 226 ALA A N 1
ATOM 1763 C CA . ALA A 1 226 ? 2.325 -11.094 -18.614 1.00 94.44 226 ALA A CA 1
ATOM 1764 C C . ALA A 1 226 ? 2.496 -10.727 -17.134 1.00 94.44 226 ALA A C 1
ATOM 1766 O O . ALA A 1 226 ? 3.544 -10.996 -16.555 1.00 94.44 226 ALA A O 1
ATOM 1767 N N . VAL A 1 227 ? 1.468 -10.120 -16.532 1.00 95.38 227 VAL A N 1
ATOM 1768 C CA . VAL A 1 227 ? 1.463 -9.678 -15.131 1.00 95.38 227 VAL A CA 1
ATOM 1769 C C . VAL A 1 227 ? 0.094 -9.957 -14.511 1.00 95.38 227 VAL A C 1
ATOM 1771 O O . VAL A 1 227 ? -0.937 -9.713 -15.135 1.00 95.38 227 VAL A O 1
ATOM 1774 N N . ILE A 1 228 ? 0.091 -10.445 -13.273 1.00 95.44 228 ILE A N 1
ATOM 1775 C CA . ILE A 1 228 ? -1.092 -10.475 -12.408 1.00 95.44 228 ILE A CA 1
ATOM 1776 C C . ILE A 1 228 ? -0.953 -9.303 -11.441 1.00 95.44 228 ILE A C 1
ATOM 1778 O O . ILE A 1 228 ? 0.044 -9.218 -10.727 1.00 95.44 228 ILE A O 1
ATOM 1782 N N . MET A 1 229 ? -1.924 -8.396 -11.451 1.00 94.88 229 MET A N 1
ATOM 1783 C CA . MET A 1 229 ? -1.973 -7.233 -10.575 1.00 94.88 229 MET A CA 1
ATOM 1784 C C . MET A 1 229 ? -3.342 -7.207 -9.904 1.00 94.88 229 MET A C 1
ATOM 1786 O O . MET A 1 229 ? -4.339 -6.868 -10.531 1.00 94.88 229 MET A O 1
ATOM 1790 N N . LEU A 1 230 ? -3.366 -7.627 -8.642 1.00 92.94 230 LEU A N 1
ATOM 1791 C CA . LEU A 1 230 ? -4.549 -7.625 -7.789 1.00 92.94 230 LEU A CA 1
ATOM 1792 C C . LEU A 1 230 ? -4.255 -6.815 -6.532 1.00 92.94 230 LEU A C 1
ATOM 1794 O O . LEU A 1 230 ? -3.114 -6.791 -6.059 1.00 92.94 230 LEU A O 1
ATOM 1798 N N . SER A 1 231 ? -5.287 -6.204 -5.960 1.00 91.12 231 SER A N 1
ATOM 1799 C CA . SER A 1 231 ? -5.204 -5.706 -4.589 1.00 91.12 231 SER A CA 1
ATOM 1800 C C . SER A 1 231 ? -4.944 -6.857 -3.601 1.00 91.12 231 SER A C 1
ATOM 1802 O O . SER A 1 231 ? -5.262 -8.015 -3.867 1.00 91.12 231 SER A O 1
ATOM 1804 N N . GLY A 1 232 ? -4.345 -6.559 -2.442 1.00 87.56 232 GLY A N 1
ATOM 1805 C CA . GLY A 1 232 ? -4.267 -7.527 -1.337 1.00 87.56 232 GLY A CA 1
ATOM 1806 C C . GLY A 1 232 ? -5.614 -7.662 -0.621 1.00 87.56 232 GLY A C 1
ATOM 1807 O O . GLY A 1 232 ? -6.101 -8.766 -0.378 1.00 87.56 232 GLY A O 1
ATOM 1808 N N . VAL A 1 233 ? -6.243 -6.516 -0.346 1.00 91.19 233 VAL A N 1
ATOM 1809 C CA . VAL A 1 233 ? -7.618 -6.397 0.148 1.00 91.19 233 VAL A CA 1
ATOM 1810 C C . VAL A 1 233 ? -8.392 -5.483 -0.795 1.00 91.19 233 VAL A C 1
ATOM 1812 O O . VAL A 1 233 ? -7.946 -4.367 -1.071 1.00 91.19 233 VAL A O 1
ATOM 1815 N N . GLN A 1 234 ? -9.551 -5.929 -1.272 1.00 94.69 234 GLN A N 1
ATOM 1816 C CA . GLN A 1 234 ? -10.386 -5.138 -2.173 1.00 94.69 234 GLN A CA 1
ATOM 1817 C C . GLN A 1 234 ? -11.051 -3.981 -1.402 1.00 94.69 234 GLN A C 1
ATOM 1819 O O . GLN A 1 234 ? -11.708 -4.193 -0.382 1.00 94.69 234 GLN A O 1
ATOM 1824 N N . TYR A 1 235 ? -10.876 -2.748 -1.890 1.00 89.00 235 TYR A N 1
ATOM 1825 C CA . TYR A 1 235 ? -11.186 -1.518 -1.142 1.00 89.00 235 TYR A CA 1
ATOM 1826 C C . TYR A 1 235 ? -12.669 -1.324 -0.768 1.00 89.00 235 TYR A C 1
ATOM 1828 O O . TYR A 1 235 ? -12.970 -0.611 0.187 1.00 89.00 235 TYR A O 1
ATOM 1836 N N . TYR A 1 236 ? -13.585 -1.901 -1.545 1.00 94.12 236 TYR A N 1
ATOM 1837 C CA . TYR A 1 236 ? -15.031 -1.763 -1.401 1.00 94.12 236 TYR A CA 1
ATOM 1838 C C . TYR A 1 236 ? -15.649 -2.956 -0.668 1.00 94.12 236 TYR A C 1
ATOM 1840 O O . TYR A 1 236 ? -16.368 -2.764 0.307 1.00 94.12 236 TYR A O 1
ATOM 1848 N N . THR A 1 237 ? -15.359 -4.185 -1.102 1.00 97.12 237 THR A N 1
ATOM 1849 C CA . THR A 1 237 ? -15.947 -5.401 -0.514 1.00 97.12 237 THR A CA 1
ATOM 1850 C C . THR A 1 237 ? -15.255 -5.826 0.781 1.00 97.12 237 THR A C 1
ATOM 1852 O O . THR A 1 237 ? -15.794 -6.646 1.520 1.00 97.12 237 THR A O 1
ATOM 1855 N N . GLY A 1 238 ? -14.048 -5.314 1.052 1.00 95.00 238 GLY A N 1
ATOM 1856 C CA . GLY A 1 238 ? -13.219 -5.739 2.182 1.00 95.00 238 GLY A CA 1
ATOM 1857 C C . GLY A 1 238 ? -12.654 -7.153 2.026 1.00 95.00 238 GLY A C 1
ATOM 1858 O O . GLY A 1 238 ? -12.125 -7.713 2.985 1.00 95.00 238 GLY A O 1
ATOM 1859 N N . GLN A 1 239 ? -12.766 -7.751 0.836 1.00 97.19 239 GLN A N 1
ATOM 1860 C CA . GLN A 1 239 ? -12.282 -9.100 0.583 1.00 97.19 239 GLN A CA 1
ATOM 1861 C C . GLN A 1 239 ? -10.755 -9.158 0.659 1.00 97.19 239 GLN A C 1
ATOM 1863 O O . GLN A 1 239 ? -10.074 -8.518 -0.138 1.00 97.19 239 GLN A O 1
ATOM 1868 N N . LEU A 1 240 ? -10.232 -9.997 1.552 1.00 94.88 240 LEU A N 1
ATOM 1869 C CA . LEU A 1 240 ? -8.832 -10.412 1.560 1.00 94.88 240 LEU A CA 1
ATOM 1870 C C . LEU A 1 240 ? -8.620 -11.529 0.530 1.00 94.88 240 LEU A C 1
ATOM 1872 O O . LEU A 1 240 ? -9.256 -12.582 0.615 1.00 94.88 240 LEU A O 1
ATOM 1876 N N . PHE A 1 241 ? -7.727 -11.307 -0.432 1.00 93.50 241 PHE A N 1
ATOM 1877 C CA . PHE A 1 241 ? -7.355 -12.326 -1.408 1.00 93.50 241 PHE A CA 1
ATOM 1878 C C . PHE A 1 241 ? -6.291 -13.276 -0.853 1.00 93.50 241 PHE A C 1
ATOM 1880 O O . PHE A 1 241 ? -5.408 -12.874 -0.094 1.00 93.50 241 PHE A O 1
ATOM 1887 N N . ASP A 1 242 ? -6.333 -14.540 -1.283 1.00 94.31 242 ASP A N 1
ATOM 1888 C CA . ASP A 1 242 ? -5.291 -15.524 -0.979 1.00 94.31 242 ASP A CA 1
ATOM 1889 C C . ASP A 1 242 ? -4.035 -15.240 -1.820 1.00 94.31 242 ASP A C 1
ATOM 1891 O O . ASP A 1 242 ? -3.793 -15.843 -2.871 1.00 94.31 242 ASP A O 1
ATOM 1895 N N . MET A 1 243 ? -3.252 -14.255 -1.371 1.00 89.56 243 MET A N 1
ATOM 1896 C CA . MET A 1 243 ? -2.049 -13.793 -2.064 1.00 89.56 243 MET A CA 1
ATOM 1897 C C . MET A 1 243 ? -1.049 -14.930 -2.297 1.00 89.56 243 MET A C 1
ATOM 1899 O O . MET A 1 243 ? -0.416 -14.962 -3.352 1.00 89.56 243 MET A O 1
ATOM 1903 N N . ALA A 1 244 ? -0.927 -15.878 -1.361 1.00 86.62 244 ALA A N 1
ATOM 1904 C CA . ALA A 1 244 ? -0.010 -17.007 -1.480 1.00 86.62 244 ALA A CA 1
ATOM 1905 C C . ALA A 1 244 ? -0.457 -17.974 -2.587 1.00 86.62 244 ALA A C 1
ATOM 1907 O O . ALA A 1 244 ? 0.330 -18.284 -3.485 1.00 86.62 244 ALA A O 1
ATOM 1908 N N . ALA A 1 245 ? -1.726 -18.398 -2.588 1.00 90.88 245 ALA A N 1
ATOM 1909 C CA . ALA A 1 245 ? -2.247 -19.304 -3.610 1.00 90.88 245 ALA A CA 1
ATOM 1910 C C . ALA A 1 245 ? -2.225 -18.676 -5.012 1.00 90.88 245 ALA A C 1
ATOM 1912 O O . ALA A 1 245 ? -1.831 -19.335 -5.980 1.00 90.88 245 ALA A O 1
ATOM 1913 N N . ILE A 1 246 ? -2.601 -17.398 -5.124 1.00 91.19 246 ILE A N 1
ATOM 1914 C CA . ILE A 1 246 ? -2.586 -16.649 -6.387 1.00 91.19 246 ILE A CA 1
ATOM 1915 C C . ILE A 1 246 ? -1.153 -16.498 -6.900 1.00 91.19 246 ILE A C 1
ATOM 1917 O O . ILE A 1 246 ? -0.888 -16.778 -8.071 1.00 91.19 246 ILE A O 1
ATOM 1921 N N . THR A 1 247 ? -0.216 -16.120 -6.025 1.00 86.75 247 THR A N 1
ATOM 1922 C CA . THR A 1 247 ? 1.203 -15.994 -6.378 1.00 86.75 247 THR A CA 1
ATOM 1923 C C . THR A 1 247 ? 1.771 -17.335 -6.828 1.00 86.75 247 THR A C 1
ATOM 1925 O O . THR A 1 247 ? 2.409 -17.390 -7.874 1.00 86.75 247 THR A O 1
ATOM 1928 N N . ALA A 1 248 ? 1.486 -18.433 -6.122 1.00 81.75 248 ALA A N 1
ATOM 1929 C CA . ALA A 1 248 ? 1.941 -19.770 -6.500 1.00 81.75 248 ALA A CA 1
ATOM 1930 C C . ALA A 1 248 ? 1.317 -20.267 -7.818 1.00 81.75 248 ALA A C 1
ATOM 1932 O O . ALA A 1 248 ? 1.971 -20.964 -8.594 1.00 81.75 248 ALA A O 1
ATOM 1933 N N . ALA A 1 249 ? 0.052 -19.941 -8.102 1.00 82.81 249 ALA A N 1
ATOM 1934 C CA . ALA A 1 249 ? -0.588 -20.276 -9.376 1.00 82.81 249 ALA A CA 1
ATOM 1935 C C . ALA A 1 249 ? -0.018 -19.461 -10.539 1.00 82.81 249 ALA A C 1
ATOM 1937 O O . ALA A 1 249 ? 0.257 -20.023 -11.598 1.00 82.81 249 ALA A O 1
ATOM 1938 N N . GLY A 1 250 ? 0.237 -18.169 -10.315 1.00 77.25 250 GLY A N 1
ATOM 1939 C CA . GLY A 1 250 ? 1.011 -17.348 -11.230 1.00 77.25 250 GLY A CA 1
ATOM 1940 C C . GLY A 1 250 ? 2.387 -17.972 -11.460 1.00 77.25 250 GLY A C 1
ATOM 1941 O O . GLY A 1 250 ? 2.713 -18.358 -12.572 1.00 77.25 250 GLY A O 1
ATOM 1942 N N . GLN A 1 251 ? 3.182 -18.173 -10.416 1.00 71.69 251 GLN A N 1
ATOM 1943 C CA . GLN A 1 251 ? 4.554 -18.666 -10.541 1.00 71.69 251 GLN A CA 1
ATOM 1944 C C . GLN A 1 251 ? 4.667 -20.087 -11.132 1.00 71.69 251 GLN A C 1
ATOM 1946 O O . GLN A 1 251 ? 5.617 -20.401 -11.839 1.00 71.69 251 GLN A O 1
ATOM 1951 N N . ARG A 1 252 ? 3.673 -20.967 -10.978 1.00 62.06 252 ARG A N 1
ATOM 1952 C CA . ARG A 1 252 ? 3.673 -22.243 -11.729 1.00 62.06 252 ARG A CA 1
ATOM 1953 C C . ARG A 1 252 ? 3.667 -22.044 -13.249 1.00 62.06 252 ARG A C 1
ATOM 1955 O O . ARG A 1 252 ? 4.116 -22.918 -13.985 1.00 62.06 252 ARG A O 1
ATOM 1962 N N . LYS A 1 253 ? 3.187 -20.890 -13.706 1.00 52.78 253 LYS A N 1
ATOM 1963 C CA . LYS A 1 253 ? 3.235 -20.432 -15.096 1.00 52.78 253 LYS A CA 1
ATOM 1964 C C . LYS A 1 253 ? 4.355 -19.389 -15.340 1.00 52.78 253 LYS A C 1
ATOM 1966 O O . LYS A 1 253 ? 4.660 -19.124 -16.502 1.00 52.78 253 LYS A O 1
ATOM 1971 N N . TYR A 1 254 ? 4.963 -18.800 -14.293 1.00 46.41 254 TYR A N 1
ATOM 1972 C CA . TYR A 1 254 ? 5.782 -17.564 -14.320 1.00 46.41 254 TYR A CA 1
ATOM 1973 C C . TYR A 1 254 ? 6.964 -17.545 -13.331 1.00 46.41 254 TYR A C 1
ATOM 1975 O O . TYR A 1 254 ? 7.007 -18.282 -12.367 1.00 46.41 254 TYR A O 1
ATOM 1983 N N . LEU A 1 255 ? 7.920 -16.624 -13.484 1.00 32.16 255 LEU A N 1
ATOM 1984 C CA . LEU A 1 255 ? 9.033 -16.489 -12.525 1.00 32.16 255 LEU A CA 1
ATOM 1985 C C . LEU A 1 255 ? 9.009 -15.224 -11.655 1.00 32.16 255 LEU A C 1
ATOM 1987 O O . LEU A 1 255 ? 9.912 -15.100 -10.836 1.00 32.16 255 LEU A O 1
ATOM 1991 N N . ASN A 1 256 ? 8.031 -14.308 -11.769 1.00 34.81 256 ASN A N 1
ATOM 1992 C CA . ASN A 1 256 ? 8.136 -12.983 -11.131 1.00 34.81 256 ASN A CA 1
ATOM 1993 C C . ASN A 1 256 ? 6.835 -12.463 -10.483 1.00 34.81 256 ASN A C 1
ATOM 1995 O O . ASN A 1 256 ? 5.791 -12.468 -11.133 1.00 34.81 256 ASN A O 1
ATOM 1999 N N . SER A 1 257 ? 6.915 -11.940 -9.250 1.00 37.03 257 SER A N 1
ATOM 2000 C CA . SER A 1 257 ? 5.837 -11.181 -8.581 1.00 37.03 257 SER A CA 1
ATOM 2001 C C . SER A 1 257 ? 6.388 -10.233 -7.500 1.00 37.03 257 SER A C 1
ATOM 2003 O O . SER A 1 257 ? 7.281 -10.622 -6.750 1.00 37.03 257 SER A O 1
ATOM 2005 N N . GLY A 1 258 ? 5.820 -9.026 -7.383 1.00 40.03 258 GLY A N 1
ATOM 2006 C CA . GLY A 1 258 ? 6.054 -8.064 -6.293 1.00 40.03 258 GLY A CA 1
ATOM 2007 C C . GLY A 1 258 ? 4.749 -7.339 -5.929 1.00 40.03 258 GLY A C 1
ATOM 2008 O O . GLY A 1 258 ? 3.939 -7.080 -6.818 1.00 40.03 258 GLY A O 1
ATOM 2009 N N . ALA A 1 259 ? 4.520 -7.061 -4.642 1.00 36.47 259 ALA A N 1
ATOM 2010 C CA . ALA A 1 259 ? 3.314 -6.408 -4.112 1.00 36.47 259 ALA A CA 1
ATOM 2011 C C . ALA A 1 259 ? 3.607 -4.963 -3.655 1.00 36.47 259 ALA A C 1
ATOM 2013 O O . ALA A 1 259 ? 4.732 -4.660 -3.262 1.00 36.47 259 ALA A O 1
ATOM 2014 N N . GLY A 1 260 ? 2.613 -4.064 -3.693 1.00 30.19 260 GLY A N 1
ATOM 2015 C CA . GLY A 1 260 ? 2.782 -2.648 -3.334 1.00 30.19 260 GLY A CA 1
ATOM 2016 C C . GLY A 1 260 ? 1.547 -2.024 -2.675 1.00 30.19 260 GLY A C 1
ATOM 2017 O O . GLY A 1 260 ? 0.427 -2.192 -3.147 1.00 30.19 260 GLY A O 1
ATOM 2018 N N . GLY A 1 261 ? 1.783 -1.278 -1.593 1.00 27.61 261 GLY A N 1
ATOM 2019 C CA . GLY A 1 261 ? 0.862 -0.358 -0.916 1.00 27.61 261 GLY A CA 1
ATOM 2020 C C . GLY A 1 261 ? 1.576 0.987 -0.695 1.00 27.61 261 GLY A C 1
ATOM 2021 O O . GLY A 1 261 ? 2.771 1.095 -0.951 1.00 27.61 261 GLY A O 1
ATOM 2022 N N . ILE A 1 262 ? 0.869 2.054 -0.314 1.00 31.73 262 ILE A N 1
ATOM 2023 C CA . ILE A 1 262 ? 1.382 3.437 -0.424 1.00 31.73 262 ILE A CA 1
ATOM 2024 C C . ILE A 1 262 ? 2.771 3.677 0.218 1.00 31.73 262 ILE A C 1
ATOM 2026 O O . ILE A 1 262 ? 3.067 3.200 1.309 1.00 31.73 262 ILE A O 1
ATOM 2030 N N . ALA A 1 263 ? 3.603 4.439 -0.507 1.00 55.75 263 ALA A N 1
ATOM 2031 C CA . ALA A 1 263 ? 5.007 4.810 -0.278 1.00 55.75 263 ALA A CA 1
ATOM 2032 C C . ALA A 1 263 ? 6.041 3.674 -0.225 1.00 55.75 263 ALA A C 1
ATOM 2034 O O . ALA A 1 263 ? 7.193 3.953 -0.510 1.00 55.75 263 ALA A O 1
ATOM 2035 N N . ALA A 1 264 ? 5.681 2.420 0.042 1.00 65.88 264 ALA A N 1
ATOM 2036 C CA . ALA A 1 264 ? 6.624 1.303 0.002 1.00 65.88 264 ALA A CA 1
ATOM 2037 C C . ALA A 1 264 ? 6.529 0.547 -1.333 1.00 65.88 264 ALA A C 1
ATOM 2039 O O . ALA A 1 264 ? 5.472 0.037 -1.697 1.00 65.88 264 ALA A O 1
ATOM 2040 N N . ALA A 1 265 ? 7.626 0.454 -2.077 1.00 84.50 265 ALA A N 1
ATOM 2041 C CA . ALA A 1 265 ? 7.762 -0.535 -3.140 1.00 84.50 265 ALA A CA 1
ATOM 2042 C C . ALA A 1 265 ? 8.454 -1.773 -2.570 1.00 84.50 265 ALA A C 1
ATOM 2044 O O . ALA A 1 265 ? 9.439 -1.627 -1.846 1.00 84.50 265 ALA A O 1
ATOM 2045 N N . PHE A 1 266 ? 7.965 -2.965 -2.916 1.00 88.38 266 PHE A N 1
ATOM 2046 C CA . PHE A 1 266 ? 8.642 -4.220 -2.611 1.00 88.38 266 PHE A CA 1
ATOM 2047 C C . PHE A 1 266 ? 9.055 -4.949 -3.892 1.00 88.38 266 PHE A C 1
ATOM 2049 O O . PHE A 1 266 ? 8.255 -5.107 -4.818 1.00 88.38 266 PHE A O 1
ATOM 2056 N N . ILE A 1 267 ? 10.306 -5.411 -3.935 1.00 87.44 267 ILE A N 1
ATOM 2057 C CA . ILE A 1 267 ? 10.811 -6.321 -4.966 1.00 87.44 267 ILE A CA 1
ATOM 2058 C C . ILE A 1 267 ? 11.572 -7.443 -4.268 1.00 87.44 267 ILE A C 1
ATOM 2060 O O . ILE A 1 267 ? 12.584 -7.186 -3.623 1.00 87.44 267 ILE A O 1
ATOM 2064 N N . HIS A 1 268 ? 11.103 -8.679 -4.444 1.00 88.00 268 HIS A N 1
ATOM 2065 C CA . HIS A 1 268 ? 11.757 -9.863 -3.891 1.00 88.00 268 HIS A CA 1
ATOM 2066 C C . HIS A 1 268 ? 13.192 -10.000 -4.432 1.00 88.00 268 HIS A C 1
ATOM 2068 O O . HIS A 1 268 ? 13.419 -9.866 -5.638 1.00 88.00 268 HIS A O 1
ATOM 2074 N N . GLU A 1 269 ? 14.149 -10.351 -3.573 1.00 88.69 269 GLU A N 1
ATOM 2075 C CA . GLU A 1 269 ? 15.590 -10.349 -3.871 1.00 88.69 269 GLU A CA 1
ATOM 2076 C C . GLU A 1 269 ? 15.981 -11.238 -5.063 1.00 88.69 269 GLU A C 1
ATOM 2078 O O . GLU A 1 269 ? 16.927 -10.952 -5.793 1.00 88.69 269 GLU A O 1
ATOM 2083 N N . LYS A 1 270 ? 15.194 -12.288 -5.333 1.00 88.25 270 LYS A N 1
ATOM 2084 C CA . LYS A 1 270 ? 15.312 -13.153 -6.525 1.00 88.25 270 LYS A CA 1
ATOM 2085 C C . LYS A 1 270 ? 15.256 -12.397 -7.863 1.00 88.25 270 LYS A C 1
ATOM 2087 O O . LYS A 1 270 ? 15.621 -12.958 -8.899 1.00 88.25 270 LYS A O 1
ATOM 2092 N N . HIS A 1 271 ? 14.777 -11.153 -7.864 1.00 88.44 271 HIS A N 1
ATOM 2093 C CA . HIS A 1 271 ? 14.714 -10.282 -9.037 1.00 88.44 271 HIS A CA 1
ATOM 2094 C C . HIS A 1 271 ? 15.885 -9.308 -9.161 1.00 88.44 271 HIS A C 1
ATOM 2096 O O . HIS A 1 271 ? 16.008 -8.696 -10.221 1.00 88.44 271 HIS A O 1
ATOM 2102 N N . ASN A 1 272 ? 16.750 -9.200 -8.149 1.00 87.88 272 ASN A N 1
ATOM 2103 C CA . ASN A 1 272 ? 17.814 -8.197 -8.085 1.00 87.88 272 ASN A CA 1
ATOM 2104 C C . ASN A 1 272 ? 18.735 -8.200 -9.313 1.00 87.88 272 ASN A C 1
ATOM 2106 O O . ASN A 1 272 ? 19.087 -7.131 -9.798 1.00 87.88 272 ASN A O 1
ATOM 2110 N N . ASP A 1 273 ? 19.049 -9.382 -9.851 1.00 84.19 273 ASP A N 1
ATOM 2111 C CA . ASP A 1 273 ? 19.931 -9.537 -11.019 1.00 84.19 273 ASP A CA 1
ATOM 2112 C C . ASP A 1 273 ? 19.165 -9.735 -12.343 1.00 84.19 273 ASP A C 1
ATOM 2114 O O . ASP A 1 273 ? 19.755 -10.032 -13.382 1.00 84.19 273 ASP A O 1
ATOM 2118 N N . ARG A 1 274 ? 17.826 -9.663 -12.320 1.00 85.50 274 ARG A N 1
ATOM 2119 C CA . ARG A 1 274 ? 16.962 -10.000 -13.471 1.00 85.50 274 ARG A CA 1
ATOM 2120 C C . ARG A 1 274 ? 16.082 -8.850 -13.932 1.00 85.50 274 ARG A C 1
ATOM 2122 O O . ARG A 1 274 ? 15.671 -8.822 -15.095 1.00 85.50 274 ARG A O 1
ATOM 2129 N N . ILE A 1 275 ? 15.728 -7.952 -13.020 1.00 89.50 275 ILE A N 1
ATOM 2130 C CA . ILE A 1 275 ? 14.816 -6.845 -13.271 1.00 89.50 275 ILE A CA 1
ATOM 2131 C C . ILE A 1 275 ? 15.510 -5.547 -12.878 1.00 89.50 275 ILE A C 1
ATOM 2133 O O . ILE A 1 275 ? 15.719 -5.266 -11.704 1.00 89.50 275 ILE A O 1
ATOM 2137 N N . GLU A 1 276 ? 15.812 -4.743 -13.888 1.00 92.69 276 GLU A N 1
ATOM 2138 C CA . GLU A 1 276 ? 16.377 -3.409 -13.727 1.00 92.69 276 GLU A CA 1
ATOM 2139 C C . GLU A 1 276 ? 15.290 -2.334 -13.874 1.00 92.69 276 GLU A C 1
ATOM 2141 O O . GLU A 1 276 ? 14.311 -2.541 -14.607 1.00 92.69 276 GLU A O 1
ATOM 2146 N N . PRO A 1 277 ? 15.449 -1.179 -13.209 1.00 96.12 277 PRO A N 1
ATOM 2147 C CA . PRO A 1 277 ? 14.545 -0.051 -13.352 1.00 96.12 277 PRO A CA 1
ATOM 2148 C C . PRO A 1 277 ? 14.584 0.511 -14.777 1.00 96.12 277 PRO A C 1
ATOM 2150 O O . PRO A 1 277 ? 15.638 0.823 -15.323 1.00 96.12 277 PRO A O 1
ATOM 2153 N N . THR A 1 278 ? 13.406 0.708 -15.369 1.00 96.50 278 THR A N 1
ATOM 2154 C CA . THR A 1 278 ? 13.284 1.365 -16.686 1.00 96.50 278 THR A CA 1
ATOM 2155 C C . THR A 1 278 ? 13.593 2.861 -16.619 1.00 96.50 278 THR A C 1
ATOM 2157 O O . THR A 1 278 ? 14.124 3.432 -17.567 1.00 96.50 278 THR A O 1
ATOM 2160 N N . LEU A 1 279 ? 13.226 3.510 -15.511 1.00 97.69 279 LEU A N 1
ATOM 2161 C CA . LEU A 1 279 ? 13.542 4.908 -15.244 1.00 97.69 279 LEU A CA 1
ATOM 2162 C C . LEU A 1 279 ? 14.572 4.950 -14.124 1.00 97.69 279 LEU A C 1
ATOM 2164 O O . LEU A 1 279 ? 14.333 4.402 -13.052 1.00 97.69 279 LEU A O 1
ATOM 2168 N N . THR A 1 280 ? 15.694 5.615 -14.370 1.00 97.50 280 THR A N 1
ATOM 2169 C CA . THR A 1 280 ? 16.773 5.781 -13.396 1.00 97.50 280 THR A CA 1
ATOM 2170 C C . THR A 1 280 ? 16.845 7.225 -12.930 1.00 97.50 280 THR A C 1
ATOM 2172 O O . THR A 1 280 ? 16.666 8.151 -13.723 1.00 97.50 280 THR A O 1
ATOM 2175 N N . GLY A 1 281 ? 17.183 7.428 -11.663 1.00 96.56 281 GLY A N 1
ATOM 2176 C CA . GLY A 1 281 ? 17.543 8.737 -11.136 1.00 96.56 281 GLY A CA 1
ATOM 2177 C C . GLY A 1 281 ? 18.691 8.627 -10.141 1.00 96.56 281 GLY A C 1
ATOM 2178 O O . GLY A 1 281 ? 19.061 7.533 -9.720 1.00 96.56 281 GLY A O 1
ATOM 2179 N N . TRP A 1 282 ? 19.285 9.763 -9.774 1.00 96.38 282 TRP A N 1
ATOM 2180 C CA . TRP A 1 282 ? 20.515 9.776 -8.973 1.00 96.38 282 TRP A CA 1
ATOM 2181 C C . TRP A 1 282 ? 20.361 9.161 -7.574 1.00 96.38 282 TRP A C 1
ATOM 2183 O O . TRP A 1 282 ? 21.350 8.751 -6.978 1.00 96.38 282 TRP A O 1
ATOM 2193 N N . TRP A 1 283 ? 19.134 9.049 -7.051 1.00 95.31 283 TRP A N 1
ATOM 2194 C CA . TRP A 1 283 ? 18.878 8.387 -5.766 1.00 95.31 283 TRP A CA 1
ATOM 2195 C C . TRP A 1 283 ? 18.921 6.856 -5.849 1.00 95.31 283 TRP A C 1
ATOM 2197 O O . TRP A 1 283 ? 19.043 6.197 -4.821 1.00 95.31 283 TRP A O 1
ATOM 2207 N N . GLY A 1 284 ? 18.885 6.301 -7.062 1.00 95.19 284 GLY A N 1
ATOM 2208 C CA . GLY A 1 284 ? 19.146 4.894 -7.345 1.00 95.19 284 GLY A CA 1
ATOM 2209 C C . GLY A 1 284 ? 20.639 4.570 -7.422 1.00 95.19 284 GLY A C 1
ATOM 2210 O O . GLY A 1 284 ? 20.992 3.399 -7.417 1.00 95.19 284 GLY A O 1
ATOM 2211 N N . HIS A 1 285 ? 21.520 5.578 -7.446 1.00 96.75 285 HIS A N 1
ATOM 2212 C CA . HIS A 1 285 ? 22.979 5.413 -7.443 1.00 96.75 285 HIS A CA 1
ATOM 2213 C C . HIS A 1 285 ? 23.505 5.040 -6.044 1.00 96.75 285 HIS A C 1
ATOM 2215 O O . HIS A 1 285 ? 22.959 5.510 -5.035 1.00 96.75 285 HIS A O 1
ATOM 2221 N N . ASP A 1 286 ? 24.573 4.238 -5.984 1.00 94.88 286 ASP A N 1
ATOM 2222 C CA . ASP A 1 286 ? 25.246 3.782 -4.760 1.00 94.88 286 ASP A CA 1
ATOM 2223 C C . ASP A 1 286 ? 25.537 4.941 -3.797 1.00 94.88 286 ASP A C 1
ATOM 2225 O O . ASP A 1 286 ? 26.177 5.938 -4.134 1.00 94.88 286 ASP A O 1
ATOM 2229 N N . LEU A 1 287 ? 25.061 4.820 -2.559 1.00 91.69 287 LEU A N 1
ATOM 2230 C CA . LEU A 1 287 ? 25.145 5.895 -1.574 1.00 91.69 287 LEU A CA 1
ATOM 2231 C C . LEU A 1 287 ? 26.587 6.386 -1.331 1.00 91.69 287 LEU A C 1
ATOM 2233 O O . LEU A 1 287 ? 26.783 7.574 -1.072 1.00 91.69 287 LEU A O 1
ATOM 2237 N N . LYS A 1 288 ? 27.594 5.508 -1.438 1.00 93.31 288 LYS A N 1
ATOM 2238 C CA . LYS A 1 288 ? 29.007 5.831 -1.174 1.00 93.31 288 LYS A CA 1
ATOM 2239 C C . LYS A 1 288 ? 29.610 6.726 -2.250 1.00 93.31 288 LYS A C 1
ATOM 2241 O O . LYS A 1 288 ? 30.510 7.505 -1.947 1.00 93.31 288 LYS A O 1
ATOM 2246 N N . THR A 1 289 ? 29.140 6.613 -3.490 1.00 95.69 289 THR A N 1
ATOM 2247 C CA . THR A 1 289 ? 29.706 7.319 -4.651 1.00 95.69 289 THR A CA 1
ATOM 2248 C C . THR A 1 289 ? 28.740 8.333 -5.267 1.00 95.69 289 THR A C 1
ATOM 2250 O O . THR A 1 289 ? 29.160 9.138 -6.096 1.00 95.69 289 THR A O 1
ATOM 2253 N N . ARG A 1 290 ? 27.475 8.386 -4.820 1.00 95.38 290 ARG A N 1
ATOM 2254 C CA . ARG A 1 290 ? 26.416 9.280 -5.338 1.00 95.38 290 ARG A CA 1
ATOM 2255 C C . ARG A 1 290 ? 26.839 10.742 -5.441 1.00 95.38 290 ARG A C 1
ATOM 2257 O O . ARG A 1 290 ? 26.557 11.404 -6.438 1.00 95.38 290 ARG A O 1
ATOM 2264 N N . PHE A 1 291 ? 27.534 11.248 -4.426 1.00 95.25 291 PHE A N 1
ATOM 2265 C CA . PHE A 1 291 ? 27.961 12.648 -4.371 1.00 95.25 291 PHE A CA 1
ATOM 2266 C C . PHE A 1 291 ? 29.275 12.931 -5.115 1.00 95.25 291 PHE A C 1
ATOM 2268 O O . PHE A 1 291 ? 29.672 14.090 -5.195 1.00 95.25 291 PHE A O 1
ATOM 2275 N N . ASN A 1 292 ? 29.911 11.920 -5.720 1.00 96.88 292 ASN A N 1
ATOM 2276 C CA . ASN A 1 292 ? 31.045 12.132 -6.626 1.00 96.88 292 ASN A CA 1
ATOM 2277 C C . ASN A 1 292 ? 30.597 12.729 -7.969 1.00 96.88 292 ASN A C 1
ATOM 2279 O O . ASN A 1 292 ? 31.414 13.324 -8.666 1.00 96.88 292 ASN A O 1
ATOM 2283 N N . MET A 1 293 ? 29.313 12.571 -8.332 1.00 94.50 293 MET A N 1
ATOM 2284 C CA . MET A 1 293 ? 28.686 13.180 -9.515 1.00 94.50 293 MET A CA 1
ATOM 2285 C C . MET A 1 293 ? 29.456 12.931 -10.827 1.00 94.50 293 MET A C 1
ATOM 2287 O O . MET A 1 293 ? 29.566 13.805 -11.683 1.00 94.50 293 MET A O 1
ATOM 2291 N N . THR A 1 294 ? 29.985 11.718 -11.003 1.00 97.25 294 THR A N 1
ATOM 2292 C CA . THR A 1 294 ? 30.777 11.328 -12.185 1.00 97.25 294 THR A CA 1
ATOM 2293 C C . THR A 1 294 ? 29.935 11.142 -13.451 1.00 97.25 294 THR A C 1
ATOM 2295 O O . THR A 1 294 ? 30.494 10.965 -14.531 1.00 97.25 294 THR A O 1
ATOM 2298 N N . ASN A 1 295 ? 28.601 11.144 -13.328 1.00 96.31 295 ASN A N 1
ATOM 2299 C CA . ASN A 1 295 ? 27.635 10.749 -14.362 1.00 96.31 295 ASN A CA 1
ATOM 2300 C C . ASN A 1 295 ? 27.831 9.319 -14.903 1.00 96.31 295 ASN A C 1
ATOM 2302 O O . ASN A 1 295 ? 27.280 8.968 -15.945 1.00 96.31 295 ASN A O 1
ATOM 2306 N N . VAL A 1 296 ? 28.578 8.483 -14.180 1.00 97.19 296 VAL A N 1
ATOM 2307 C CA . VAL A 1 296 ? 28.670 7.041 -14.414 1.00 97.19 296 VAL A CA 1
ATOM 2308 C C . VAL A 1 296 ? 27.800 6.373 -13.362 1.00 97.19 296 VAL A C 1
ATOM 2310 O O . VAL A 1 296 ? 28.156 6.404 -12.192 1.00 97.19 296 VAL A O 1
ATOM 2313 N N . LEU A 1 297 ? 26.644 5.838 -13.761 1.00 96.56 297 LEU A N 1
ATOM 2314 C CA . LEU A 1 297 ? 25.662 5.276 -12.831 1.00 96.56 297 LEU A CA 1
ATOM 2315 C C . LEU A 1 297 ? 26.152 3.944 -12.243 1.00 96.56 297 LEU A C 1
ATOM 2317 O O . LEU A 1 297 ? 26.321 2.964 -12.965 1.00 96.56 297 LEU A O 1
ATOM 2321 N N . GLU A 1 298 ? 26.309 3.905 -10.924 1.00 96.94 298 GLU A N 1
ATOM 2322 C CA . GLU A 1 298 ? 26.530 2.696 -10.129 1.00 96.94 298 GLU A CA 1
ATOM 2323 C C . GLU A 1 298 ? 25.196 2.351 -9.471 1.00 96.94 298 GLU A C 1
ATOM 2325 O O . GLU A 1 298 ? 24.862 2.860 -8.402 1.00 96.94 298 GLU A O 1
ATOM 2330 N N . LEU A 1 299 ? 24.370 1.575 -10.170 1.00 96.38 299 LEU A N 1
ATOM 2331 C CA . LEU A 1 299 ? 23.001 1.316 -9.743 1.00 96.38 299 LEU A CA 1
ATOM 2332 C C . LEU A 1 299 ? 22.968 0.437 -8.482 1.00 96.38 299 LEU A C 1
ATOM 2334 O O . LEU A 1 299 ? 23.609 -0.611 -8.420 1.00 96.38 299 LEU A O 1
ATOM 2338 N N . GLN A 1 300 ? 22.175 0.844 -7.492 1.00 94.56 300 GLN A N 1
ATOM 2339 C CA . GLN A 1 300 ? 21.878 0.018 -6.327 1.00 94.56 300 GLN A CA 1
ATOM 2340 C C . GLN A 1 300 ? 21.075 -1.222 -6.731 1.00 94.56 300 GLN A C 1
ATOM 2342 O O . GLN A 1 300 ? 20.165 -1.154 -7.556 1.00 94.56 300 GLN A O 1
ATOM 2347 N N . SER A 1 301 ? 21.387 -2.352 -6.100 1.00 93.69 301 SER A N 1
ATOM 2348 C CA . SER A 1 301 ? 20.686 -3.615 -6.331 1.00 93.69 301 SER A CA 1
ATOM 2349 C C . SER A 1 301 ? 19.228 -3.563 -5.848 1.00 93.69 301 SER A C 1
ATOM 2351 O O . SER A 1 301 ? 18.901 -2.875 -4.874 1.00 93.69 301 SER A O 1
ATOM 2353 N N . GLY A 1 302 ? 18.359 -4.319 -6.521 1.00 92.81 302 GLY A N 1
ATOM 2354 C CA . GLY A 1 302 ? 16.966 -4.512 -6.126 1.00 92.81 302 GLY A CA 1
ATOM 2355 C C . GLY A 1 302 ? 16.119 -3.242 -6.172 1.00 92.81 302 GLY A C 1
ATOM 2356 O O . GLY A 1 302 ? 16.320 -2.350 -6.999 1.00 92.81 302 GLY A O 1
ATOM 2357 N N . VAL A 1 303 ? 15.140 -3.157 -5.268 1.00 92.62 303 VAL A N 1
ATOM 2358 C CA . VAL A 1 303 ? 14.165 -2.054 -5.247 1.00 92.62 303 VAL A CA 1
ATOM 2359 C C . VAL A 1 303 ? 14.805 -0.682 -5.022 1.00 92.62 303 VAL A C 1
ATOM 2361 O O . VAL A 1 303 ? 14.281 0.329 -5.486 1.00 92.62 303 VAL A O 1
ATOM 2364 N N . ASN A 1 304 ? 15.977 -0.623 -4.390 1.00 93.19 304 ASN A N 1
ATOM 2365 C CA . ASN A 1 304 ? 16.680 0.635 -4.146 1.00 93.19 304 ASN A CA 1
ATOM 2366 C C . ASN A 1 304 ? 17.166 1.302 -5.439 1.00 93.19 304 ASN A C 1
ATOM 2368 O O . ASN A 1 304 ? 17.220 2.531 -5.500 1.00 93.19 304 ASN A O 1
ATOM 2372 N N . GLY A 1 305 ? 17.423 0.526 -6.498 1.00 95.06 305 GLY A N 1
ATOM 2373 C CA . GLY A 1 305 ? 17.722 1.057 -7.829 1.00 95.06 305 GLY A CA 1
ATOM 2374 C C . GLY A 1 305 ? 16.544 1.799 -8.475 1.00 95.06 305 GLY A C 1
ATOM 2375 O O . GLY A 1 305 ? 16.751 2.657 -9.330 1.00 95.06 305 GLY A O 1
ATOM 2376 N N . PHE A 1 306 ? 15.305 1.536 -8.040 1.00 95.25 306 PHE A N 1
ATOM 2377 C CA . PHE A 1 306 ? 14.097 2.171 -8.581 1.00 95.25 306 PHE A CA 1
ATOM 2378 C C . PHE A 1 306 ? 13.838 3.576 -8.010 1.00 95.25 306 PHE A C 1
ATOM 2380 O O . PHE A 1 306 ? 12.918 4.263 -8.464 1.00 95.25 306 PHE A O 1
ATOM 2387 N N . ARG A 1 307 ? 14.635 4.040 -7.035 1.00 93.88 307 ARG A N 1
ATOM 2388 C CA . ARG A 1 307 ? 14.503 5.397 -6.489 1.00 93.88 307 ARG A CA 1
ATOM 2389 C C . ARG A 1 307 ? 14.989 6.430 -7.501 1.00 93.88 307 ARG A C 1
ATOM 2391 O O . ARG A 1 307 ? 16.139 6.425 -7.927 1.00 93.88 307 ARG A O 1
ATOM 2398 N N . LEU A 1 308 ? 14.120 7.374 -7.849 1.00 95.31 308 LEU A N 1
ATOM 2399 C CA . LEU A 1 308 ? 14.461 8.429 -8.806 1.00 95.31 308 LEU A CA 1
ATOM 2400 C C . LEU A 1 308 ? 15.078 9.657 -8.126 1.00 95.31 308 LEU A C 1
ATOM 2402 O O . LEU A 1 308 ? 16.073 10.215 -8.594 1.00 95.31 308 LEU A O 1
ATOM 2406 N N . SER A 1 309 ? 14.485 10.091 -7.017 1.00 94.38 309 SER A N 1
ATOM 2407 C CA . SER A 1 309 ? 14.750 11.396 -6.409 1.00 94.38 309 SER A CA 1
ATOM 2408 C C . SER A 1 309 ? 14.953 11.295 -4.905 1.00 94.38 309 SER A C 1
ATOM 2410 O O . SER A 1 309 ? 14.660 10.271 -4.290 1.00 94.38 309 SER A O 1
ATOM 2412 N N . ASN A 1 310 ? 15.463 12.381 -4.326 1.00 91.06 310 ASN A N 1
ATOM 2413 C CA . ASN A 1 310 ? 15.593 12.515 -2.887 1.00 91.06 310 ASN A CA 1
ATOM 2414 C C . ASN A 1 310 ? 14.234 12.503 -2.195 1.00 91.06 310 ASN A C 1
ATOM 2416 O O . ASN A 1 310 ? 13.246 13.007 -2.732 1.00 91.06 310 ASN A O 1
ATOM 2420 N N . GLN A 1 311 ? 14.202 11.955 -0.982 1.00 85.75 311 GLN A N 1
ATOM 2421 C CA . GLN A 1 311 ? 12.955 11.819 -0.249 1.00 85.75 311 GLN A CA 1
ATOM 2422 C C . GLN A 1 311 ? 12.503 13.153 0.364 1.00 85.75 311 GLN A C 1
ATOM 2424 O O . GLN A 1 311 ? 13.323 13.928 0.873 1.00 85.75 311 GLN A O 1
ATOM 2429 N N . PRO A 1 312 ? 11.191 13.439 0.354 1.00 90.19 312 PRO A N 1
ATOM 2430 C CA . PRO A 1 312 ? 10.634 14.592 1.042 1.00 90.19 312 PRO A CA 1
ATOM 2431 C C . PRO A 1 312 ? 10.627 14.332 2.554 1.00 90.19 312 PRO A C 1
ATOM 2433 O O . PRO A 1 312 ? 9.712 13.696 3.075 1.00 90.19 312 PRO A O 1
ATOM 2436 N N . VAL A 1 313 ? 11.628 14.851 3.278 1.00 90.25 313 VAL A N 1
ATOM 2437 C CA . VAL A 1 313 ? 11.796 14.601 4.727 1.00 90.25 313 VAL A CA 1
ATOM 2438 C C . VAL A 1 313 ? 10.525 14.870 5.544 1.00 90.25 313 VAL A C 1
ATOM 2440 O O . VAL A 1 313 ? 10.211 14.130 6.469 1.00 90.25 313 VAL A O 1
ATOM 2443 N N . LEU A 1 314 ? 9.725 15.873 5.177 1.00 91.69 314 LEU A N 1
ATOM 2444 C CA . LEU A 1 314 ? 8.495 16.179 5.911 1.00 91.69 314 LEU A CA 1
ATOM 2445 C C . LEU A 1 314 ? 7.437 15.064 5.812 1.00 91.69 314 LEU A C 1
ATOM 2447 O O . LEU A 1 314 ? 6.589 14.975 6.693 1.00 91.69 314 LEU A O 1
ATOM 2451 N N . LEU A 1 315 ? 7.487 14.198 4.791 1.00 88.06 315 LEU A N 1
ATOM 2452 C CA . LEU A 1 315 ? 6.635 13.003 4.707 1.00 88.06 315 LEU A CA 1
ATOM 2453 C C . LEU A 1 315 ? 7.211 11.817 5.493 1.00 88.06 315 LEU A C 1
ATOM 2455 O O . LEU A 1 315 ? 6.449 10.974 5.964 1.00 88.06 315 LEU A O 1
ATOM 2459 N N . VAL A 1 316 ? 8.532 11.779 5.697 1.00 88.56 316 VAL A N 1
ATOM 2460 C CA . VAL A 1 316 ? 9.201 10.782 6.553 1.00 88.56 316 VAL A CA 1
ATOM 2461 C C . VAL A 1 316 ? 8.730 10.929 8.001 1.00 88.56 316 VAL A C 1
ATOM 2463 O O . VAL A 1 316 ? 8.441 9.934 8.656 1.00 88.56 316 VAL A O 1
ATOM 2466 N N . CYS A 1 317 ? 8.569 12.161 8.492 1.00 90.06 317 CYS A N 1
ATOM 2467 C CA . CYS A 1 317 ? 8.176 12.443 9.877 1.00 90.06 317 CYS A CA 1
ATOM 2468 C C . CYS A 1 317 ? 6.865 11.758 10.332 1.00 90.06 317 CYS A C 1
ATOM 2470 O O . CYS A 1 317 ? 6.898 11.001 11.307 1.00 90.06 317 CYS A O 1
ATOM 2472 N N . PRO A 1 318 ? 5.698 11.983 9.692 1.00 88.50 318 PRO A N 1
ATOM 2473 C CA . PRO A 1 318 ? 4.454 11.333 10.103 1.00 88.50 318 PRO A CA 1
ATOM 2474 C C . PRO A 1 318 ? 4.481 9.815 9.885 1.00 88.50 318 PRO A C 1
ATOM 2476 O O . PRO A 1 318 ? 3.895 9.087 10.688 1.00 88.50 318 PRO A O 1
ATOM 2479 N N . LEU A 1 319 ? 5.188 9.328 8.858 1.00 87.94 319 LEU A N 1
ATOM 2480 C CA . LEU A 1 319 ? 5.348 7.894 8.621 1.00 87.94 319 LEU A CA 1
ATOM 2481 C C . LEU A 1 319 ? 6.149 7.231 9.746 1.00 87.94 319 LEU A C 1
ATOM 2483 O O . LEU A 1 319 ? 5.702 6.229 10.299 1.00 87.94 319 LEU A O 1
ATOM 2487 N N . GLN A 1 320 ? 7.279 7.822 10.141 1.00 89.94 320 GLN A N 1
ATOM 2488 C CA . GLN A 1 320 ? 8.083 7.345 11.263 1.00 89.94 320 GLN A CA 1
ATOM 2489 C C . GLN A 1 320 ? 7.245 7.273 12.543 1.00 89.94 320 GLN A C 1
ATOM 2491 O O . GLN A 1 320 ? 7.236 6.247 13.216 1.00 89.94 320 GLN A O 1
ATOM 2496 N N . ALA A 1 321 ? 6.496 8.336 12.853 1.00 89.38 321 ALA A N 1
ATOM 2497 C CA . ALA A 1 321 ? 5.635 8.371 14.032 1.00 89.38 321 ALA A CA 1
ATOM 2498 C C . ALA A 1 321 ? 4.583 7.247 14.029 1.00 89.38 321 ALA A C 1
ATOM 2500 O O . ALA A 1 321 ? 4.291 6.684 15.080 1.00 89.38 321 ALA A O 1
ATOM 2501 N N . SER A 1 322 ? 4.029 6.903 12.864 1.00 89.50 322 SER A N 1
ATOM 2502 C CA . SER A 1 322 ? 3.096 5.783 12.719 1.00 89.50 322 SER A CA 1
ATOM 2503 C C . SER A 1 322 ? 3.788 4.427 12.888 1.00 89.50 322 SER A C 1
ATOM 2505 O O . SER A 1 322 ? 3.282 3.567 13.606 1.00 89.50 322 SER A O 1
ATOM 2507 N N . LEU A 1 323 ? 4.939 4.227 12.239 1.00 87.12 323 LEU A N 1
ATOM 2508 C CA . LEU A 1 323 ? 5.682 2.964 12.280 1.00 87.12 323 LEU A CA 1
ATOM 2509 C C . LEU A 1 323 ? 6.181 2.642 13.691 1.00 87.12 323 LEU A C 1
ATOM 2511 O O . LEU A 1 323 ? 6.078 1.498 14.116 1.00 87.12 323 LEU A O 1
ATOM 2515 N N . GLU A 1 324 ? 6.627 3.638 14.455 1.00 89.88 324 GLU A N 1
ATOM 2516 C CA . GLU A 1 324 ? 7.020 3.452 15.857 1.00 89.88 324 GLU A CA 1
ATOM 2517 C C . GLU A 1 324 ? 5.861 2.960 16.739 1.00 89.88 324 GLU A C 1
ATOM 2519 O O . GLU A 1 324 ? 6.066 2.109 17.606 1.00 89.88 324 GLU A O 1
ATOM 2524 N N . VAL A 1 325 ? 4.632 3.444 16.506 1.00 88.31 325 VAL A N 1
ATOM 2525 C CA . VAL A 1 325 ? 3.450 2.945 17.228 1.00 88.31 325 VAL A CA 1
ATOM 2526 C C . VAL A 1 325 ? 3.192 1.485 16.869 1.00 88.31 325 VAL A C 1
ATOM 2528 O O . VAL A 1 325 ? 2.989 0.672 17.768 1.00 88.31 325 VAL A O 1
ATOM 2531 N N . LEU A 1 326 ? 3.267 1.124 15.585 1.00 82.44 326 LEU A N 1
ATOM 2532 C CA . LEU A 1 326 ? 3.105 -0.270 15.157 1.00 82.44 326 LEU A CA 1
ATOM 2533 C C . LEU A 1 326 ? 4.189 -1.173 15.760 1.00 82.44 326 LEU A C 1
ATOM 2535 O O . LEU A 1 326 ? 3.884 -2.255 16.251 1.00 82.44 326 LEU A O 1
ATOM 2539 N N . GLN A 1 327 ? 5.438 -0.711 15.809 1.00 81.69 327 GLN A N 1
ATOM 2540 C CA . GLN A 1 327 ? 6.553 -1.472 16.373 1.00 81.69 327 GLN A CA 1
ATOM 2541 C C . GLN A 1 327 ? 6.500 -1.645 17.888 1.00 81.69 327 GLN A C 1
ATOM 2543 O O . GLN A 1 327 ? 7.094 -2.587 18.416 1.00 81.69 327 GLN A O 1
ATOM 2548 N N . SER A 1 328 ? 5.787 -0.771 18.598 1.00 81.62 328 SER A N 1
ATOM 2549 C CA . SER A 1 328 ? 5.613 -0.905 20.046 1.00 81.62 328 SER A CA 1
ATOM 2550 C C . SER A 1 328 ? 4.795 -2.146 20.443 1.00 81.62 328 SER A C 1
ATOM 2552 O O . SER A 1 328 ? 4.805 -2.536 21.609 1.00 81.62 328 SER A O 1
ATOM 2554 N N . SER A 1 329 ? 4.156 -2.824 19.477 1.00 74.12 329 SER A N 1
ATOM 2555 C CA . SER A 1 329 ? 3.464 -4.094 19.682 1.00 74.12 329 SER A CA 1
ATOM 2556 C C . SER A 1 329 ? 3.955 -5.184 18.732 1.00 74.12 329 SER A C 1
ATOM 2558 O O . SER A 1 329 ? 3.991 -5.031 17.513 1.00 74.12 329 SER A O 1
ATOM 2560 N N . ARG A 1 330 ? 4.249 -6.360 19.298 1.00 69.00 330 ARG A N 1
ATOM 2561 C CA . ARG A 1 330 ? 4.636 -7.555 18.530 1.00 69.00 330 ARG A CA 1
ATOM 2562 C C . ARG A 1 330 ? 3.526 -8.073 17.606 1.00 69.00 330 ARG A C 1
ATOM 2564 O O . ARG A 1 330 ? 3.825 -8.835 16.698 1.00 69.00 330 ARG A O 1
ATOM 2571 N N . HIS A 1 331 ? 2.279 -7.648 17.814 1.00 65.62 331 HIS A N 1
ATOM 2572 C CA . HIS A 1 331 ? 1.116 -8.089 17.038 1.00 65.62 331 HIS A CA 1
ATOM 2573 C C . HIS A 1 331 ? 1.087 -7.535 15.604 1.00 65.62 331 HIS A C 1
ATOM 2575 O O . HIS A 1 331 ? 0.386 -8.083 14.762 1.00 65.62 331 HIS A O 1
ATOM 2581 N N . PHE A 1 332 ? 1.849 -6.474 15.313 1.00 57.28 332 PHE A N 1
ATOM 2582 C CA . PHE A 1 332 ? 1.953 -5.886 13.969 1.00 57.28 332 PHE A CA 1
ATOM 2583 C C . PHE A 1 332 ? 3.197 -6.345 13.200 1.00 57.28 332 PHE A C 1
ATOM 2585 O O . PHE A 1 332 ? 3.461 -5.856 12.103 1.00 57.28 332 PHE A O 1
ATOM 2592 N N . ILE A 1 333 ? 3.976 -7.267 13.772 1.00 60.22 333 ILE A N 1
ATOM 2593 C CA . ILE A 1 333 ? 5.138 -7.856 13.112 1.00 60.22 333 ILE A CA 1
ATOM 2594 C C . ILE A 1 333 ? 4.658 -9.100 12.371 1.00 60.22 333 ILE A C 1
ATOM 2596 O O . ILE A 1 333 ? 4.262 -10.090 12.989 1.00 60.22 333 ILE A O 1
ATOM 2600 N N . ILE A 1 334 ? 4.704 -9.055 11.041 1.00 59.31 334 ILE A N 1
ATOM 2601 C CA . ILE A 1 334 ? 4.418 -10.222 10.216 1.00 59.31 334 ILE A CA 1
ATOM 2602 C C . ILE A 1 334 ? 5.609 -11.185 10.332 1.00 59.31 334 ILE A C 1
ATOM 2604 O O . ILE A 1 334 ? 6.612 -11.054 9.637 1.00 59.31 334 ILE A O 1
ATOM 2608 N N . ASN A 1 335 ? 5.487 -12.182 11.211 1.00 46.12 335 ASN A N 1
ATOM 2609 C CA . ASN A 1 335 ? 6.342 -13.372 11.222 1.00 46.12 335 ASN A CA 1
ATOM 2610 C C . ASN A 1 335 ? 5.786 -14.387 10.199 1.00 46.12 335 ASN A C 1
ATOM 2612 O O . ASN A 1 335 ? 5.244 -15.414 10.594 1.00 46.12 335 ASN A O 1
ATOM 2616 N N . SER A 1 336 ? 5.793 -14.073 8.900 1.00 44.19 336 SER A N 1
ATOM 2617 C CA . SER A 1 336 ? 5.106 -14.880 7.868 1.00 44.19 336 SER A CA 1
ATOM 2618 C C . SER A 1 336 ? 6.041 -15.237 6.701 1.00 44.19 336 SER A C 1
ATOM 2620 O O . SER A 1 336 ? 6.967 -14.474 6.419 1.00 44.19 336 SER A O 1
ATOM 2622 N N . PRO A 1 337 ? 5.831 -16.377 6.009 1.00 40.59 337 PRO A N 1
ATOM 2623 C CA . PRO A 1 337 ? 6.807 -17.044 5.147 1.00 40.59 337 PRO A CA 1
ATOM 2624 C C . PRO A 1 337 ? 6.918 -16.440 3.737 1.00 40.59 337 PRO A C 1
ATOM 2626 O O . PRO A 1 337 ? 7.261 -17.144 2.793 1.00 40.59 337 PRO A O 1
ATOM 2629 N N . LEU A 1 338 ? 6.678 -15.133 3.562 1.00 42.97 338 LEU A N 1
ATOM 2630 C CA . LEU A 1 338 ? 7.014 -14.455 2.297 1.00 42.97 338 LEU A CA 1
ATOM 2631 C C . LEU A 1 338 ? 8.519 -14.543 1.990 1.00 42.97 338 LEU A C 1
ATOM 2633 O O . LEU A 1 338 ? 8.903 -14.506 0.828 1.00 42.97 338 LEU A O 1
ATOM 2637 N N . LEU A 1 339 ? 9.347 -14.746 3.020 1.00 39.75 339 LEU A N 1
ATOM 2638 C CA . LEU A 1 339 ? 10.776 -15.052 2.906 1.00 39.75 339 LEU A CA 1
ATOM 2639 C C . LEU A 1 339 ? 11.079 -16.426 2.267 1.00 39.75 339 LEU A C 1
ATOM 2641 O O . LEU A 1 339 ? 12.232 -16.674 1.923 1.00 39.75 339 LEU A O 1
ATOM 2645 N N . GLU A 1 340 ? 10.092 -17.320 2.120 1.00 37.41 340 GLU A N 1
ATOM 2646 C CA . GLU A 1 340 ? 10.270 -18.680 1.580 1.00 37.41 340 GLU A CA 1
ATOM 2647 C C . GLU A 1 340 ? 9.628 -18.899 0.183 1.00 37.41 340 GLU A C 1
ATOM 2649 O O . GLU A 1 340 ? 9.643 -20.031 -0.306 1.00 37.41 340 GLU A O 1
ATOM 2654 N N . MET A 1 341 ? 9.093 -17.856 -0.487 1.00 42.00 341 MET A N 1
ATOM 2655 C CA . MET A 1 341 ? 8.403 -17.939 -1.805 1.00 42.00 341 MET A CA 1
ATOM 2656 C C . MET A 1 341 ? 9.127 -17.269 -2.997 1.00 42.00 341 MET A C 1
ATOM 2658 O O . MET A 1 341 ? 9.510 -17.954 -3.973 1.00 42.00 341 MET A O 1
#

Secondary structure (DSSP, 8-state):
----------GGGGTTS-HHHHHHHHHHHHTS-TTSHHHHHHHHHH-TTGGGGGGEEPPBGGGSTT--TTTS-TTSBP--TTTTTSPPEETTHHHHHHHHHHHHHHHGGGGGTSSSS-TTTTTHHHHHHHHHHHT--GGGEEE-S-HHHHHHHHHHHH----SSS-EEEEETT--HHHHHHHHHHHHHTT--HHHHEEEE-PPTT-SSPPHHHHHHHHHHHTTTEEEE---SB-TTT-PBP-HHHHHHHHHHH-S----EETTEEE--GGGTTT---SS--GGGB-TTTGGG--S---BPSGGGGG--S---HHHHHHHHHHHHHHHTSGGGS---GGGG-